Protein AF-A0A381PQB7-F1 (afdb_monomer)

Secondary structure (DSSP, 8-state):
--S-SHHHHHHHHHHHHHHHHHHTT--SS-SSPPP----TTPPPSSTTS-TT-HHHHHHHHHIIIIITT-TTS-HHHHHHHHHHHHHHTT-HHHHHHHHHHHHHTT--HHHHHHHHHHHHHHH-HHHHHHHHHHHHHHHHHTT----SSSSTTSHHHHHHIIIIIIIIITT-TTS-HHHHHHHHHHHHHHTT-HHHHHHHHHHHHHTT--HHHHHHHHHHHHHHH-HHHHHHHHHHHHHHHHHTTPPPP-

Mean predicted aligned error: 6.2 Å

Sequence (250 aa):
VLWYSGFPTAVNAARVAAEVFAERGLPQSPPDTSPRETNSDADPLFPGVFPGTPYVGDLLNLLYAETWERSELSPRDRSLVTVAVGTALYASSEVQFHVGRALDNGVTQEEISELITHVTFYSGFPTGVNAARVAADVFEQRGLPLPDSRFPGAPYLGTLISGLVYGETWPRSELSPRDRSLITIAMTQAAYQTDQLRVHLGRGLDNGVTPEELSEMMAHITLYSGFPSGVNGSRLLAEVLLERGIPLPN

Structure (mmCIF, N/CA/C/O backbone):
data_AF-A0A381PQB7-F1
#
_entry.id   AF-A0A381PQB7-F1
#
loop_
_atom_site.group_PDB
_atom_site.id
_atom_site.type_symbol
_atom_site.label_atom_id
_atom_site.label_alt_id
_atom_site.label_comp_id
_atom_site.label_asym_id
_atom_site.label_entity_id
_atom_site.label_seq_id
_atom_site.pdbx_PDB_ins_code
_atom_site.Cartn_x
_atom_site.Cartn_y
_atom_site.Cartn_z
_atom_site.occupancy
_atom_site.B_iso_or_equiv
_atom_site.auth_seq_id
_atom_site.auth_comp_id
_atom_site.auth_asym_id
_atom_site.auth_atom_id
_atom_site.pdbx_PDB_model_num
ATOM 1 N N . VAL A 1 1 ? -0.804 22.071 -0.494 1.00 33.81 1 VAL A N 1
ATOM 2 C CA . VAL A 1 1 ? 0.138 22.181 -1.635 1.00 33.81 1 VAL A CA 1
ATOM 3 C C . VAL A 1 1 ? 0.859 20.842 -1.759 1.00 33.81 1 VAL A C 1
ATOM 5 O O . VAL A 1 1 ? 1.762 20.593 -0.981 1.00 33.81 1 VAL A O 1
ATOM 8 N N . LEU A 1 2 ? 0.387 19.941 -2.630 1.00 27.69 2 LEU A N 1
ATOM 9 C CA . LEU A 1 2 ? 0.840 18.534 -2.733 1.00 27.69 2 LEU A CA 1
ATOM 10 C C . LEU A 1 2 ? 1.456 18.195 -4.109 1.00 27.69 2 LEU A C 1
ATOM 12 O O . LEU A 1 2 ? 1.492 17.042 -4.511 1.00 27.69 2 LEU A O 1
ATOM 16 N N . TRP A 1 3 ? 1.969 19.192 -4.834 1.00 29.89 3 TRP A N 1
ATOM 17 C CA . TRP A 1 3 ? 2.512 19.015 -6.192 1.00 29.89 3 TRP A CA 1
ATOM 18 C C . TRP A 1 3 ? 4.052 18.889 -6.264 1.00 29.89 3 TRP A C 1
ATOM 20 O O . TRP A 1 3 ? 4.620 18.993 -7.343 1.00 29.89 3 TRP A O 1
ATOM 30 N N . TYR A 1 4 ? 4.751 18.648 -5.144 1.00 41.84 4 TYR A N 1
ATOM 31 C CA . TYR A 1 4 ? 6.227 18.700 -5.091 1.00 41.84 4 TYR A CA 1
ATOM 32 C C . TYR A 1 4 ? 6.913 17.611 -4.243 1.00 41.84 4 TYR A C 1
ATOM 34 O O . TYR A 1 4 ? 8.010 17.842 -3.748 1.00 41.84 4 TYR A O 1
ATOM 42 N N . SER A 1 5 ? 6.345 16.419 -4.044 1.00 52.56 5 SER A N 1
ATOM 43 C CA . SER A 1 5 ? 7.094 15.368 -3.321 1.00 52.56 5 SER A CA 1
ATOM 44 C C . SER A 1 5 ? 8.116 14.641 -4.207 1.00 52.56 5 SER A C 1
ATOM 46 O O . SER A 1 5 ? 9.176 14.260 -3.721 1.00 52.56 5 SER A O 1
ATOM 48 N N . GLY A 1 6 ? 7.851 14.488 -5.510 1.00 59.72 6 GLY A N 1
ATOM 49 C CA . GLY A 1 6 ? 8.725 13.729 -6.417 1.00 59.72 6 GLY A CA 1
ATOM 50 C C . GLY A 1 6 ? 9.943 14.508 -6.923 1.00 59.72 6 GLY A C 1
ATOM 51 O O . GLY A 1 6 ? 11.080 14.089 -6.720 1.00 59.72 6 GLY A O 1
ATOM 52 N N . PHE A 1 7 ? 9.719 15.659 -7.567 1.00 63.09 7 PHE A N 1
ATOM 53 C CA . PHE A 1 7 ? 10.781 16.392 -8.272 1.00 63.09 7 PHE A CA 1
ATOM 54 C C . PHE A 1 7 ? 11.905 16.908 -7.347 1.00 63.09 7 PHE A C 1
ATOM 56 O O . PHE A 1 7 ? 13.067 16.616 -7.626 1.00 63.09 7 PHE A O 1
ATOM 63 N N . PRO A 1 8 ? 11.624 17.582 -6.211 1.00 69.06 8 PRO A N 1
ATOM 64 C CA . PRO A 1 8 ? 12.676 17.995 -5.276 1.00 69.06 8 PRO A CA 1
ATOM 65 C C . PRO A 1 8 ? 13.446 16.814 -4.674 1.00 69.06 8 PRO A C 1
ATOM 67 O O . PRO A 1 8 ? 14.655 16.908 -4.471 1.00 69.06 8 PRO A O 1
ATOM 70 N N . THR A 1 9 ? 12.772 15.688 -4.424 1.00 76.56 9 THR A N 1
ATOM 71 C CA . THR A 1 9 ? 13.415 14.469 -3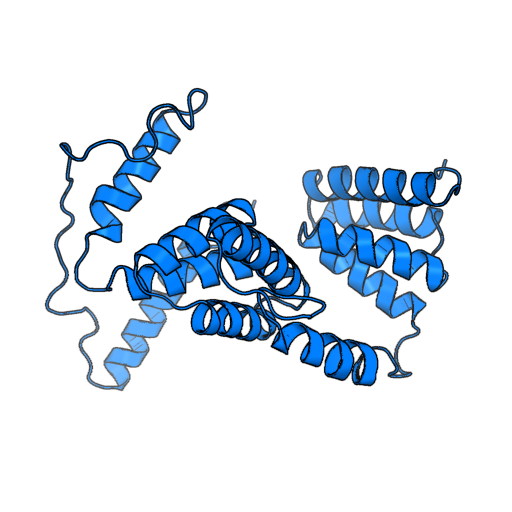.914 1.00 76.56 9 THR A CA 1
ATOM 72 C C . THR A 1 9 ? 14.356 13.869 -4.954 1.00 76.56 9 THR A C 1
ATOM 74 O O . THR A 1 9 ? 15.487 13.529 -4.619 1.00 76.56 9 THR A O 1
ATOM 77 N N . ALA A 1 10 ? 13.943 13.812 -6.223 1.00 72.00 10 ALA A N 1
ATOM 78 C CA . ALA A 1 10 ? 14.785 13.330 -7.316 1.00 72.00 10 ALA A CA 1
ATOM 79 C C . ALA A 1 10 ? 16.015 14.227 -7.544 1.00 72.00 10 ALA A C 1
ATOM 81 O O . ALA A 1 10 ? 17.127 13.719 -7.676 1.00 72.00 10 ALA A O 1
ATOM 82 N N . VAL A 1 11 ? 15.846 15.555 -7.518 1.00 77.62 11 VAL A N 1
ATOM 83 C CA . VAL A 1 11 ? 16.965 16.513 -7.627 1.00 77.62 11 VAL A CA 1
ATOM 84 C C . VAL A 1 11 ? 17.950 16.339 -6.469 1.00 77.62 11 VAL A C 1
ATOM 86 O O . VAL A 1 11 ? 19.161 16.287 -6.687 1.00 77.62 11 VAL A O 1
ATOM 89 N N . ASN A 1 12 ? 17.447 16.192 -5.240 1.00 82.06 12 ASN A N 1
ATOM 90 C CA . ASN A 1 12 ? 18.291 15.926 -4.077 1.00 82.06 12 ASN A CA 1
ATOM 91 C C . ASN A 1 12 ? 19.032 14.592 -4.197 1.00 82.06 12 ASN A C 1
ATOM 93 O O . ASN A 1 12 ? 20.228 14.545 -3.918 1.00 82.06 12 ASN A O 1
ATOM 97 N N . ALA A 1 13 ? 18.354 13.531 -4.638 1.00 83.12 13 ALA A N 1
ATOM 98 C CA . ALA A 1 13 ? 18.971 12.226 -4.845 1.00 83.12 13 ALA A CA 1
ATOM 99 C C . ALA A 1 13 ? 20.097 12.293 -5.888 1.00 83.12 13 ALA A C 1
ATOM 101 O O . ALA A 1 13 ? 21.182 11.776 -5.639 1.00 83.12 13 ALA A O 1
ATOM 102 N N . ALA A 1 14 ? 19.880 12.989 -7.009 1.00 83.56 14 ALA A N 1
ATOM 103 C CA . ALA A 1 14 ? 20.897 13.175 -8.043 1.00 83.56 14 ALA A CA 1
ATOM 104 C C . ALA A 1 14 ? 22.129 13.931 -7.517 1.00 83.56 14 ALA A C 1
ATOM 106 O O . ALA A 1 14 ? 23.260 13.519 -7.772 1.00 83.56 14 ALA A O 1
ATOM 107 N N . ARG A 1 15 ? 21.924 14.998 -6.731 1.00 86.06 15 ARG A N 1
ATOM 108 C CA . ARG A 1 15 ? 23.022 15.749 -6.102 1.00 86.06 15 ARG A CA 1
ATOM 109 C C . ARG A 1 15 ? 23.830 14.870 -5.146 1.00 86.06 15 ARG A C 1
ATOM 111 O O . ARG A 1 15 ? 25.052 14.833 -5.240 1.00 86.06 15 ARG A O 1
ATOM 118 N N . VAL A 1 16 ? 23.148 14.150 -4.256 1.00 89.19 16 VAL A N 1
ATOM 119 C CA . VAL A 1 16 ? 23.797 13.252 -3.287 1.00 89.19 16 VAL A CA 1
ATOM 120 C C . VAL A 1 16 ? 24.554 12.131 -4.004 1.00 89.19 16 VAL A C 1
ATOM 122 O O . VAL A 1 16 ? 25.672 11.804 -3.618 1.00 89.19 16 VAL A O 1
ATOM 125 N N . ALA A 1 17 ? 23.996 11.567 -5.078 1.00 87.06 17 ALA A N 1
ATOM 126 C CA . ALA A 1 17 ? 24.680 10.551 -5.874 1.00 87.06 17 ALA A CA 1
ATOM 127 C C . ALA A 1 17 ? 25.972 11.089 -6.510 1.00 87.06 17 ALA A C 1
ATOM 129 O O . ALA A 1 17 ? 27.002 10.422 -6.436 1.00 87.06 17 ALA A O 1
ATOM 130 N N . ALA A 1 18 ? 25.946 12.301 -7.074 1.00 86.94 18 ALA A N 1
ATOM 131 C CA . ALA A 1 18 ? 27.133 12.929 -7.655 1.00 86.94 18 ALA A CA 1
ATOM 132 C C . ALA A 1 18 ? 28.246 13.152 -6.614 1.00 86.94 18 ALA A C 1
ATOM 134 O O . ALA A 1 18 ? 29.413 12.887 -6.907 1.00 86.94 18 ALA A O 1
ATOM 135 N N . GLU A 1 19 ? 27.892 13.575 -5.396 1.00 90.88 19 GLU A N 1
ATOM 136 C CA . GLU A 1 19 ? 28.828 13.719 -4.270 1.00 90.88 19 GLU A CA 1
ATOM 137 C C . GLU A 1 19 ? 29.474 12.372 -3.911 1.00 90.88 19 GLU A C 1
ATOM 139 O O . GLU A 1 19 ? 30.699 12.248 -3.919 1.00 90.88 19 GLU A O 1
ATOM 144 N N . VAL A 1 20 ? 28.663 11.330 -3.711 1.00 91.56 20 VAL A N 1
ATOM 145 C CA . VAL A 1 20 ? 29.150 9.978 -3.384 1.00 91.56 20 VAL A CA 1
ATOM 146 C C . VAL A 1 20 ? 30.013 9.394 -4.505 1.00 91.56 20 VAL A C 1
ATOM 148 O O . VAL A 1 20 ? 31.000 8.705 -4.240 1.00 91.56 20 VAL A O 1
ATOM 151 N N . PHE A 1 21 ? 29.667 9.644 -5.769 1.00 93.19 21 PHE A N 1
ATOM 152 C CA . PHE A 1 21 ? 30.465 9.188 -6.907 1.00 93.19 21 PHE A CA 1
ATOM 153 C C . PHE A 1 21 ? 31.822 9.881 -6.939 1.00 93.19 21 PHE A C 1
ATOM 155 O O . PHE A 1 21 ? 32.837 9.200 -7.083 1.00 93.19 21 PHE A O 1
ATOM 162 N N . ALA A 1 22 ? 31.859 11.195 -6.714 1.00 92.44 22 ALA A N 1
ATOM 163 C CA . ALA A 1 22 ? 33.103 11.951 -6.621 1.00 92.44 22 ALA A CA 1
ATOM 164 C C . ALA A 1 22 ? 34.019 11.406 -5.513 1.00 92.44 22 ALA A C 1
ATOM 166 O O . ALA A 1 22 ? 35.196 11.148 -5.761 1.00 92.44 22 ALA A O 1
ATOM 167 N N . GLU A 1 23 ? 33.468 11.161 -4.321 1.00 95.69 23 GLU A N 1
ATOM 168 C CA . GLU A 1 23 ? 34.199 10.594 -3.178 1.00 95.69 23 GLU A CA 1
ATOM 169 C C . GLU A 1 23 ? 34.783 9.205 -3.470 1.00 95.69 23 GLU A C 1
ATOM 171 O O . GLU A 1 23 ? 35.829 8.840 -2.934 1.00 95.69 23 GLU A O 1
ATOM 176 N N . ARG A 1 24 ? 34.126 8.428 -4.337 1.00 94.38 24 ARG A N 1
ATOM 177 C CA . ARG A 1 24 ? 34.548 7.073 -4.725 1.00 94.38 24 ARG A CA 1
ATOM 178 C C . ARG A 1 24 ? 35.386 7.026 -6.003 1.00 94.38 24 ARG A C 1
ATOM 180 O O . ARG A 1 24 ? 35.723 5.932 -6.451 1.00 94.38 24 ARG A O 1
ATOM 187 N N . GLY A 1 25 ? 35.711 8.174 -6.601 1.00 94.00 25 GLY A N 1
ATOM 188 C CA . GLY A 1 25 ? 36.430 8.239 -7.877 1.00 94.00 25 GLY A CA 1
ATOM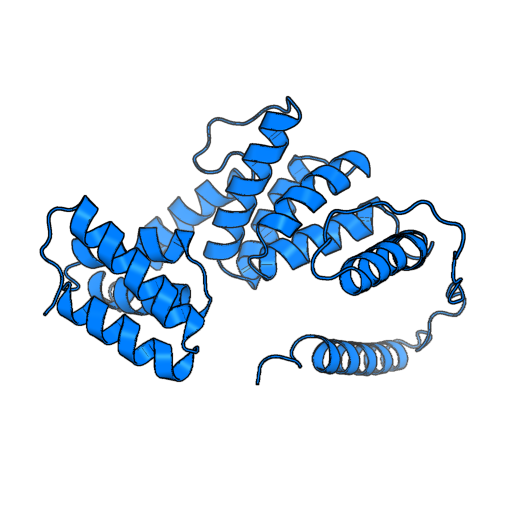 189 C C . GLY A 1 25 ? 35.634 7.686 -9.066 1.00 94.00 25 GLY A C 1
ATOM 190 O O . GLY A 1 25 ? 36.229 7.236 -10.044 1.00 94.00 25 GLY A O 1
ATOM 191 N N . LEU A 1 26 ? 34.301 7.686 -8.980 1.00 89.88 26 LEU A N 1
ATOM 192 C CA . LEU A 1 26 ? 33.392 7.261 -10.044 1.00 89.88 26 LEU A CA 1
ATOM 193 C C . LEU A 1 26 ? 32.963 8.457 -10.917 1.00 89.88 26 LEU A C 1
ATOM 195 O O . LEU A 1 26 ? 32.917 9.591 -10.429 1.00 89.88 26 LEU A O 1
ATOM 199 N N . PRO A 1 27 ? 32.595 8.231 -12.193 1.00 86.38 27 PRO A N 1
ATOM 200 C CA . PRO A 1 27 ? 32.013 9.274 -13.033 1.00 86.38 27 PRO A CA 1
ATOM 201 C C . PRO A 1 27 ? 30.727 9.843 -12.416 1.00 86.38 27 PRO A C 1
ATOM 203 O O . PRO A 1 27 ? 29.804 9.095 -12.108 1.00 86.38 27 PRO A O 1
ATOM 206 N N . GLN A 1 28 ? 30.637 11.171 -12.274 1.00 82.75 28 GLN A N 1
ATOM 207 C CA . GLN A 1 28 ? 29.440 11.852 -11.742 1.00 82.75 28 GLN A CA 1
ATOM 208 C C . GLN A 1 28 ? 28.251 11.838 -12.717 1.00 82.75 28 GLN A C 1
ATOM 210 O O . GLN A 1 28 ? 27.123 12.155 -12.347 1.00 82.75 28 GLN A O 1
ATOM 215 N N . SER A 1 29 ? 28.496 11.489 -13.978 1.00 73.38 29 SER A N 1
ATOM 216 C CA . SER A 1 29 ? 27.472 11.259 -14.992 1.00 73.38 29 SER A CA 1
ATOM 217 C C . SER A 1 29 ? 27.811 9.971 -15.742 1.00 73.38 29 SER A C 1
ATOM 219 O O . SER A 1 29 ? 28.998 9.737 -15.999 1.00 73.38 29 SER A O 1
ATOM 221 N N . PRO A 1 30 ? 26.819 9.124 -16.076 1.00 69.12 30 PRO A N 1
ATOM 222 C CA . PRO A 1 30 ? 27.086 7.910 -16.831 1.00 69.12 30 PRO A CA 1
ATOM 223 C C . PRO A 1 30 ? 27.657 8.280 -18.210 1.00 69.12 30 PRO A C 1
ATOM 225 O O . PRO A 1 30 ? 27.125 9.188 -18.851 1.00 69.12 30 PRO A O 1
ATOM 228 N N . PRO A 1 31 ? 28.731 7.615 -18.667 1.00 67.06 31 PRO A N 1
ATOM 229 C CA . PRO A 1 31 ? 29.398 7.966 -19.920 1.00 67.06 31 PRO A CA 1
ATOM 230 C C . PRO A 1 31 ? 28.532 7.684 -21.157 1.00 67.06 31 PRO A C 1
ATOM 232 O O . PRO A 1 31 ? 28.620 8.425 -22.130 1.00 67.06 31 PRO A O 1
ATOM 235 N N . ASP A 1 32 ? 27.651 6.680 -21.081 1.00 69.69 32 ASP A N 1
ATOM 236 C CA . ASP A 1 32 ? 26.836 6.192 -22.197 1.00 69.69 32 ASP A CA 1
ATOM 237 C C . ASP A 1 32 ? 25.346 6.204 -21.827 1.00 69.69 32 ASP A C 1
ATOM 239 O O . ASP A 1 32 ? 24.745 5.171 -21.535 1.00 69.69 32 ASP A O 1
ATOM 243 N N . THR A 1 33 ? 24.738 7.393 -21.791 1.00 72.75 33 THR A N 1
ATOM 244 C CA . THR A 1 33 ? 23.274 7.504 -21.675 1.00 72.75 33 THR A CA 1
ATOM 245 C C . THR A 1 33 ? 22.640 7.599 -23.055 1.00 72.75 33 THR A C 1
ATOM 247 O O . THR A 1 33 ? 23.036 8.429 -23.872 1.00 72.75 33 THR A O 1
ATOM 250 N N . SER A 1 34 ? 21.618 6.785 -23.288 1.00 76.75 34 SER A N 1
ATOM 251 C CA . SER A 1 34 ? 20.730 6.851 -24.441 1.00 76.75 34 SER A CA 1
ATOM 252 C C . SER A 1 34 ? 20.202 8.279 -24.561 1.00 76.75 34 SER A C 1
ATOM 254 O O . SER A 1 34 ? 19.751 8.848 -23.549 1.00 76.75 34 SER A O 1
ATOM 256 N N . PRO A 1 35 ? 20.240 8.874 -25.763 1.00 74.75 35 PRO A N 1
ATOM 257 C CA . PRO A 1 35 ? 19.645 10.178 -25.988 1.00 74.75 35 PRO A CA 1
ATOM 258 C C . PRO A 1 35 ? 18.135 10.119 -25.725 1.00 74.75 35 PRO A C 1
ATOM 260 O O . PRO A 1 35 ? 17.527 9.051 -25.640 1.00 74.75 35 PRO A O 1
ATOM 263 N N . ARG A 1 36 ? 17.505 11.285 -25.567 1.00 77.00 36 ARG A N 1
ATOM 264 C CA . ARG A 1 36 ? 16.044 11.351 -25.637 1.00 77.00 36 ARG A CA 1
ATOM 265 C C . ARG A 1 36 ? 15.645 11.101 -27.091 1.00 77.00 36 ARG A C 1
ATOM 267 O O . ARG A 1 36 ? 15.883 11.961 -27.933 1.00 77.00 36 ARG A O 1
ATOM 274 N N . GLU A 1 37 ? 15.037 9.955 -27.360 1.00 69.75 37 GLU A N 1
ATOM 275 C CA . GLU A 1 37 ? 14.446 9.642 -28.659 1.00 69.75 37 GLU A CA 1
ATOM 276 C C . GLU A 1 37 ? 12.937 9.841 -28.573 1.00 69.75 37 GLU A C 1
ATOM 278 O 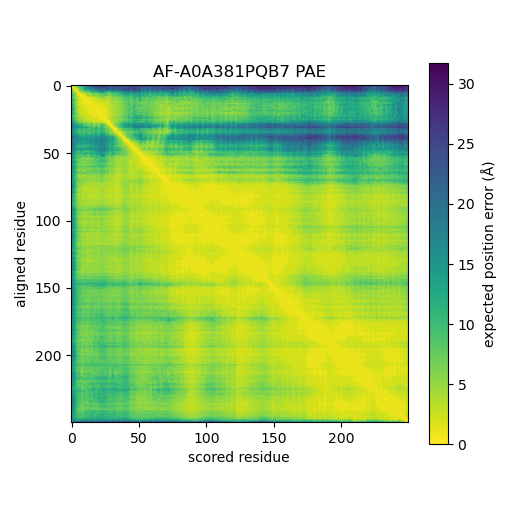O . GLU A 1 37 ? 12.266 9.165 -27.801 1.00 69.75 37 GLU A O 1
ATOM 283 N N . THR A 1 38 ? 12.400 10.794 -29.333 1.00 65.31 38 THR A N 1
ATOM 284 C CA . THR A 1 38 ? 10.951 10.981 -29.451 1.00 65.31 38 THR A CA 1
ATOM 285 C C . THR A 1 38 ? 10.429 10.004 -30.491 1.00 65.31 38 THR A C 1
ATOM 287 O O . THR A 1 38 ? 10.548 10.262 -31.689 1.00 65.31 38 THR A O 1
ATOM 290 N N . ASN A 1 39 ? 9.874 8.879 -30.051 1.00 65.00 39 ASN A N 1
ATOM 291 C CA . ASN A 1 39 ? 9.319 7.882 -30.959 1.00 65.00 39 ASN A CA 1
ATOM 292 C C . ASN A 1 39 ? 7.877 8.268 -31.340 1.00 65.00 39 ASN A C 1
ATOM 294 O O . ASN A 1 39 ? 6.913 7.777 -30.756 1.00 65.00 39 ASN A O 1
ATOM 298 N N . SER A 1 40 ? 7.732 9.223 -32.270 1.00 62.09 40 SER A N 1
ATOM 299 C CA . SER A 1 40 ? 6.430 9.776 -32.694 1.00 62.09 40 SER A CA 1
ATOM 300 C C . SER A 1 40 ? 5.508 8.763 -33.369 1.00 62.09 40 SER A C 1
ATOM 302 O O . SER A 1 40 ? 4.312 9.022 -33.482 1.00 62.09 40 SER A O 1
ATOM 304 N N . ASP A 1 41 ? 6.068 7.636 -33.807 1.00 64.50 41 ASP A N 1
ATOM 305 C CA . ASP A 1 41 ? 5.392 6.633 -34.628 1.00 64.50 41 ASP A CA 1
ATOM 306 C C . ASP A 1 41 ? 4.989 5.390 -33.813 1.00 64.50 41 ASP A C 1
ATOM 308 O O . ASP A 1 41 ? 4.485 4.420 -34.373 1.00 64.50 41 ASP A O 1
ATOM 312 N N . ALA A 1 42 ? 5.220 5.393 -32.494 1.00 68.44 42 ALA A N 1
ATOM 313 C CA . ALA A 1 42 ? 4.824 4.292 -31.624 1.00 68.44 42 ALA A CA 1
ATOM 314 C C . ALA A 1 42 ? 3.293 4.180 -31.534 1.00 68.44 42 ALA A C 1
ATOM 316 O O . ALA A 1 42 ? 2.599 5.172 -31.290 1.00 68.44 42 ALA A O 1
ATOM 317 N N . ASP A 1 43 ? 2.773 2.958 -31.675 1.00 72.38 43 ASP A N 1
ATOM 318 C CA . ASP A 1 43 ? 1.346 2.701 -31.494 1.00 72.38 43 ASP A CA 1
ATOM 319 C C . ASP A 1 43 ? 0.914 3.069 -30.061 1.00 72.38 43 ASP A C 1
ATOM 321 O O . ASP A 1 43 ? 1.588 2.703 -29.089 1.00 72.38 43 ASP A O 1
ATOM 325 N N . PRO A 1 44 ? -0.219 3.774 -29.890 1.00 70.50 44 PRO A N 1
ATOM 326 C CA . PRO A 1 44 ? -0.703 4.135 -28.568 1.00 70.50 44 PRO A CA 1
ATOM 327 C C . PRO A 1 44 ? -1.051 2.872 -27.777 1.00 70.50 44 PRO A C 1
ATOM 329 O O . PRO A 1 44 ? -1.888 2.073 -28.193 1.00 70.50 44 PRO A O 1
ATOM 332 N N . LEU A 1 45 ? -0.446 2.721 -26.597 1.00 72.25 45 LEU A N 1
ATOM 333 C CA . LEU A 1 45 ? -0.677 1.569 -25.717 1.00 72.25 45 LEU A CA 1
ATOM 334 C C . LEU A 1 45 ? -2.013 1.657 -24.970 1.00 72.25 45 LEU A C 1
ATOM 336 O O . LEU A 1 45 ? -2.543 0.639 -24.530 1.00 72.25 45 LEU A O 1
ATOM 340 N N . PHE A 1 46 ? -2.568 2.866 -24.836 1.00 74.69 46 PHE A N 1
ATOM 341 C CA . PHE A 1 46 ? -3.818 3.129 -24.111 1.00 74.69 46 PHE A CA 1
ATOM 342 C C . PHE A 1 46 ? -4.812 3.945 -24.955 1.00 74.69 46 PHE A C 1
ATOM 344 O O . PHE A 1 46 ? -5.215 5.045 -24.554 1.00 74.69 46 PHE A O 1
ATOM 351 N N . PRO A 1 47 ? -5.222 3.454 -26.139 1.00 72.69 47 PRO A N 1
ATOM 352 C CA . PRO A 1 47 ? -6.094 4.210 -27.026 1.00 72.69 47 PRO A CA 1
ATOM 353 C C . PRO A 1 47 ? -7.464 4.420 -26.369 1.00 72.69 47 PRO A C 1
ATOM 355 O O . PRO A 1 47 ? -8.137 3.471 -25.976 1.00 72.69 47 PRO A O 1
ATOM 358 N N . GLY A 1 48 ? -7.880 5.682 -26.233 1.00 73.56 48 GLY A N 1
ATOM 359 C CA . GLY A 1 48 ? -9.207 6.033 -25.718 1.00 73.56 48 GLY A CA 1
ATOM 360 C C . GLY A 1 48 ? -9.446 5.732 -24.233 1.00 73.56 48 GLY A C 1
ATOM 361 O O . GLY A 1 48 ? -10.586 5.848 -23.793 1.00 73.56 48 GLY A O 1
ATOM 362 N N . VAL A 1 49 ? -8.410 5.387 -23.455 1.00 75.12 49 VAL A N 1
ATOM 363 C CA . VAL A 1 49 ? -8.535 5.085 -22.011 1.00 75.12 49 VAL A CA 1
ATOM 364 C C . VAL A 1 49 ? -8.854 6.341 -21.191 1.00 75.12 49 VAL A C 1
ATOM 366 O O . VAL A 1 49 ? -9.562 6.269 -20.189 1.00 75.12 49 VAL A O 1
ATOM 369 N N . PHE A 1 50 ? -8.411 7.513 -21.657 1.00 79.75 50 PHE A N 1
ATOM 370 C CA . PHE A 1 50 ? -8.637 8.805 -21.001 1.00 79.75 50 PHE A CA 1
ATOM 371 C C . PHE A 1 50 ? -9.406 9.785 -21.902 1.00 79.75 50 PHE A C 1
ATOM 373 O O . PHE A 1 50 ? -8.883 10.847 -22.242 1.00 79.75 50 PHE A O 1
ATOM 380 N N . PRO A 1 51 ? -10.659 9.479 -22.299 1.00 79.56 51 PRO A N 1
ATOM 381 C CA . PRO A 1 51 ? -11.393 10.299 -23.265 1.00 79.56 51 PRO A CA 1
ATOM 382 C C . PRO A 1 51 ? -11.702 11.704 -22.724 1.00 79.56 51 PRO A C 1
ATOM 384 O O . PRO A 1 51 ? -11.816 12.651 -23.495 1.00 79.56 51 PRO A O 1
ATOM 387 N N . GLY A 1 52 ? -11.795 11.857 -21.397 1.00 83.00 52 GLY A N 1
ATOM 388 C CA . GLY A 1 52 ? -11.967 13.154 -20.735 1.00 83.00 52 GLY A CA 1
ATOM 389 C C . GLY A 1 52 ? -10.672 13.955 -20.551 1.00 83.00 52 GLY A C 1
ATOM 390 O O . GLY A 1 52 ? -10.737 15.147 -20.262 1.00 83.00 52 GLY A O 1
ATOM 391 N N . THR A 1 53 ? -9.502 13.327 -20.714 1.00 84.75 53 THR A N 1
ATOM 392 C CA . THR A 1 53 ? -8.180 13.948 -20.519 1.00 84.75 53 THR A CA 1
ATOM 393 C C . THR A 1 53 ? -7.160 13.396 -21.528 1.00 84.75 53 THR A C 1
ATOM 395 O O . THR A 1 53 ? -6.189 12.752 -21.123 1.00 84.75 53 THR A O 1
ATOM 398 N N . PRO A 1 54 ? -7.342 13.632 -22.843 1.00 82.44 54 PRO A N 1
ATOM 399 C CA . PRO A 1 54 ? -6.526 13.012 -23.893 1.00 82.44 54 PRO A CA 1
ATOM 400 C C . PRO A 1 54 ? -5.025 13.298 -23.748 1.00 82.44 54 PRO A C 1
ATOM 402 O O . PRO A 1 54 ? -4.216 12.397 -23.926 1.00 82.44 54 PRO A O 1
ATOM 405 N N . TYR A 1 55 ? -4.657 14.499 -23.290 1.00 84.44 55 TYR A N 1
ATOM 406 C CA . TYR A 1 55 ? -3.259 14.860 -23.034 1.00 84.44 55 TYR A CA 1
ATOM 407 C C . TYR A 1 55 ? -2.569 13.962 -21.989 1.00 84.44 55 TYR A C 1
ATOM 409 O O . TYR A 1 55 ? -1.379 13.686 -22.094 1.00 84.44 55 TYR A O 1
ATOM 417 N N . VAL A 1 56 ? -3.305 13.461 -20.987 1.00 83.00 56 VAL A N 1
ATOM 418 C CA . VAL A 1 56 ? -2.759 12.481 -20.028 1.00 83.00 56 VAL A CA 1
ATOM 419 C C . VAL A 1 56 ? -2.464 11.155 -20.731 1.00 83.00 56 VAL A C 1
ATOM 421 O O . VAL A 1 56 ? -1.442 10.535 -20.454 1.00 83.00 56 VAL A O 1
ATOM 424 N N . GLY A 1 57 ? -3.317 10.753 -21.677 1.00 80.75 57 GLY A N 1
ATOM 425 C CA . GLY A 1 57 ? -3.058 9.608 -22.549 1.00 80.75 57 GLY A CA 1
ATOM 426 C C . GLY A 1 57 ? -1.784 9.789 -23.379 1.00 80.75 57 GLY A C 1
ATOM 427 O O . GLY A 1 57 ? -0.961 8.879 -23.425 1.00 80.75 57 GLY A O 1
ATOM 428 N N . ASP A 1 58 ? -1.568 10.976 -23.950 1.00 81.62 58 ASP A N 1
ATOM 429 C CA . ASP A 1 58 ? -0.353 11.286 -24.718 1.00 81.62 58 ASP A CA 1
ATOM 430 C C . ASP A 1 58 ? 0.914 11.207 -23.852 1.00 81.62 58 ASP A C 1
ATOM 432 O O . ASP A 1 58 ? 1.918 10.630 -24.267 1.00 81.62 58 ASP A O 1
ATOM 436 N N . LEU A 1 59 ? 0.867 11.724 -22.618 1.00 84.00 59 LEU A N 1
ATOM 437 C CA . LEU A 1 59 ? 1.981 11.624 -21.667 1.00 84.00 59 LEU A CA 1
ATOM 438 C C . LEU A 1 59 ? 2.278 10.177 -21.254 1.00 84.00 59 LEU A C 1
ATOM 440 O O . LEU A 1 59 ? 3.442 9.822 -21.062 1.00 84.00 59 LEU A O 1
ATOM 444 N N . LEU A 1 60 ? 1.254 9.332 -21.127 1.00 80.94 60 LEU A N 1
ATOM 445 C CA . LEU A 1 60 ? 1.448 7.908 -20.862 1.00 80.94 60 LEU A CA 1
ATOM 446 C C . LEU A 1 60 ? 2.055 7.197 -22.071 1.00 80.94 60 LEU A C 1
ATOM 448 O O . LEU A 1 60 ? 3.006 6.437 -21.902 1.00 80.94 60 LEU A O 1
ATOM 452 N N . ASN A 1 61 ? 1.584 7.477 -23.287 1.00 81.25 61 ASN A N 1
ATOM 453 C CA . ASN A 1 61 ? 2.200 6.938 -24.500 1.00 81.25 61 ASN A CA 1
ATOM 454 C C . ASN A 1 61 ? 3.680 7.338 -24.584 1.00 81.25 61 ASN A C 1
ATOM 456 O O . ASN A 1 61 ? 4.524 6.480 -24.819 1.00 81.25 61 ASN A O 1
ATOM 460 N N . LEU A 1 62 ? 4.012 8.597 -24.277 1.00 83.19 62 LEU A N 1
ATOM 461 C CA . LEU A 1 62 ? 5.390 9.084 -24.196 1.00 83.19 62 LEU A CA 1
ATOM 462 C C . LEU A 1 62 ? 6.233 8.315 -23.166 1.00 83.19 62 LEU A C 1
ATOM 464 O O . LEU A 1 62 ? 7.361 7.919 -23.454 1.00 83.19 62 LEU A O 1
ATOM 468 N N . LEU A 1 63 ? 5.698 8.092 -21.960 1.00 84.69 63 LEU A N 1
ATOM 469 C CA . LEU A 1 63 ? 6.384 7.343 -20.904 1.00 84.69 63 LEU A CA 1
ATOM 470 C C . LEU A 1 63 ? 6.819 5.962 -21.403 1.00 84.69 63 LEU A C 1
ATOM 472 O O . LEU A 1 63 ? 7.962 5.562 -21.181 1.00 84.69 63 LEU A O 1
ATOM 476 N N . TYR A 1 64 ? 5.923 5.238 -22.065 1.00 84.44 64 TYR A N 1
ATOM 477 C CA . TYR A 1 64 ? 6.222 3.891 -22.534 1.00 84.44 64 TYR A CA 1
ATOM 478 C C . TYR A 1 64 ? 7.046 3.868 -23.821 1.00 84.44 64 TYR A C 1
ATOM 480 O O . TYR A 1 64 ? 7.963 3.065 -23.905 1.00 84.44 64 TYR A O 1
ATOM 488 N N . ALA A 1 65 ? 6.779 4.759 -24.776 1.00 82.00 65 ALA A N 1
ATOM 489 C CA . ALA A 1 65 ? 7.512 4.824 -26.039 1.00 82.00 65 ALA A CA 1
ATOM 490 C C . ALA A 1 65 ? 8.952 5.336 -25.878 1.00 82.00 65 ALA A C 1
ATOM 492 O O . ALA A 1 65 ? 9.807 5.020 -26.700 1.00 82.00 65 ALA A O 1
ATOM 493 N N . GLU A 1 66 ? 9.230 6.129 -24.836 1.00 84.81 66 GLU A N 1
ATOM 494 C CA . GLU A 1 66 ? 10.575 6.645 -24.569 1.00 84.81 66 GLU A CA 1
ATOM 495 C C . GLU A 1 66 ? 11.214 5.976 -23.348 1.00 84.81 66 GLU A C 1
ATOM 497 O O . GLU A 1 66 ? 12.247 5.321 -23.447 1.00 84.81 66 GLU A O 1
ATOM 502 N N . THR A 1 67 ? 10.637 6.154 -22.155 1.00 87.50 67 THR A N 1
ATOM 503 C CA . THR A 1 67 ? 11.341 5.830 -20.901 1.00 87.50 67 THR A CA 1
ATOM 504 C C . THR A 1 67 ? 11.478 4.329 -20.692 1.00 87.50 67 THR A C 1
ATOM 506 O O . THR A 1 67 ? 12.498 3.898 -20.157 1.00 87.50 67 THR A O 1
ATOM 509 N N . TRP A 1 68 ? 10.482 3.536 -21.092 1.00 90.38 68 TRP A N 1
ATOM 510 C CA . TRP A 1 68 ? 10.535 2.076 -20.965 1.00 90.38 68 TRP A CA 1
ATOM 511 C C . TRP A 1 68 ? 11.447 1.401 -21.997 1.00 90.38 68 TRP A C 1
ATOM 513 O O . TRP A 1 68 ? 11.992 0.346 -21.682 1.00 90.38 68 TRP A O 1
ATOM 523 N N . GLU A 1 69 ? 11.674 2.030 -23.153 1.00 87.62 69 GLU A N 1
ATOM 524 C CA . GLU A 1 69 ? 12.532 1.507 -24.232 1.00 87.62 69 GLU A CA 1
ATOM 525 C C . GLU A 1 69 ? 14.027 1.804 -24.028 1.00 87.62 69 GLU A C 1
ATOM 527 O O . GLU A 1 69 ? 14.897 1.216 -24.668 1.00 87.62 69 GLU A O 1
ATOM 532 N N . ARG A 1 70 ? 14.359 2.702 -23.096 1.00 88.69 70 ARG A N 1
ATOM 533 C CA . ARG A 1 70 ? 15.745 3.025 -22.743 1.00 88.69 70 ARG A CA 1
ATOM 534 C C . ARG A 1 70 ? 16.512 1.800 -22.232 1.00 88.69 70 ARG A C 1
ATOM 536 O O . ARG A 1 70 ? 16.102 1.166 -21.256 1.00 88.69 70 ARG A O 1
ATOM 543 N N . SER A 1 71 ? 17.684 1.549 -22.811 1.00 89.00 71 SER A N 1
ATOM 544 C CA . SER A 1 71 ? 18.464 0.320 -22.610 1.00 89.00 71 SER A CA 1
ATOM 545 C C . SER A 1 71 ? 19.229 0.231 -21.284 1.00 89.00 71 SER A C 1
ATOM 547 O O . SER A 1 71 ? 19.684 -0.855 -20.929 1.00 89.00 71 SER A O 1
ATOM 549 N N . GLU A 1 72 ? 19.359 1.320 -20.514 1.00 89.69 72 GLU A N 1
ATOM 550 C CA . GLU A 1 72 ? 20.164 1.301 -19.277 1.00 89.69 72 GLU A CA 1
ATOM 551 C C . GLU A 1 72 ? 19.521 0.515 -18.133 1.00 89.69 72 GLU A C 1
ATOM 553 O O . GLU A 1 72 ? 20.204 0.162 -17.173 1.00 89.69 72 GLU A O 1
ATOM 558 N N . LEU A 1 73 ? 18.213 0.264 -18.209 1.00 92.31 73 LEU A N 1
ATOM 559 C CA . LEU A 1 73 ? 17.502 -0.574 -17.254 1.00 92.31 73 LEU A CA 1
ATOM 560 C C . LEU A 1 73 ? 16.579 -1.520 -18.014 1.00 92.31 73 LEU A C 1
ATOM 562 O O . LEU A 1 73 ? 15.770 -1.079 -18.833 1.00 92.31 73 LEU A O 1
ATOM 566 N N . SER A 1 74 ? 16.701 -2.816 -17.729 1.00 95.50 74 SER A N 1
ATOM 567 C CA . SER A 1 74 ? 15.909 -3.844 -18.400 1.00 95.50 74 SER A CA 1
ATOM 568 C C . SER A 1 74 ? 14.406 -3.666 -18.120 1.00 95.50 74 SER A C 1
ATOM 570 O O . SER A 1 74 ? 14.037 -3.163 -17.052 1.00 95.50 74 SER A O 1
ATOM 572 N N . PRO A 1 75 ? 13.503 -4.118 -19.012 1.00 95.88 75 PRO A N 1
ATOM 573 C CA . PRO A 1 75 ? 12.062 -4.112 -18.740 1.00 95.88 75 PRO A CA 1
ATOM 574 C C . PRO A 1 75 ? 11.693 -4.844 -17.442 1.00 95.88 75 PRO A C 1
ATOM 576 O O . PRO A 1 75 ? 10.797 -4.412 -16.709 1.00 95.88 75 PRO A O 1
ATOM 579 N N . ARG A 1 76 ? 12.427 -5.918 -17.121 1.00 97.75 76 ARG A N 1
ATOM 580 C CA . ARG A 1 76 ? 12.301 -6.664 -15.866 1.00 97.75 76 ARG A CA 1
ATOM 581 C C . ARG A 1 76 ? 12.574 -5.770 -14.656 1.00 97.75 76 ARG A C 1
ATOM 583 O O . ARG A 1 76 ? 11.722 -5.642 -13.780 1.00 97.75 76 ARG A O 1
ATOM 590 N N . ASP A 1 77 ? 13.726 -5.105 -14.627 1.00 97.88 77 ASP A N 1
ATOM 591 C CA . ASP A 1 77 ? 14.135 -4.286 -13.480 1.00 97.88 77 ASP A CA 1
ATOM 592 C C . ASP A 1 77 ? 13.304 -3.003 -13.365 1.00 97.88 77 ASP A C 1
ATOM 594 O O . ASP A 1 77 ? 12.963 -2.583 -12.259 1.00 97.88 77 ASP A O 1
ATOM 598 N N . ARG A 1 78 ? 12.884 -2.418 -14.495 1.00 97.25 78 ARG A N 1
ATOM 599 C CA . ARG A 1 78 ? 11.887 -1.334 -14.513 1.00 97.25 78 ARG A CA 1
ATOM 600 C C . ARG A 1 78 ? 10.599 -1.768 -13.833 1.00 97.25 78 ARG A C 1
ATOM 602 O O . ARG A 1 78 ? 10.080 -1.037 -12.998 1.00 97.25 78 ARG A O 1
ATOM 609 N N . SER A 1 79 ? 10.122 -2.971 -14.143 1.00 98.19 79 SER A N 1
ATOM 610 C CA . SER A 1 79 ? 8.897 -3.501 -13.546 1.00 98.19 79 SER A CA 1
ATOM 611 C C . SER A 1 79 ? 9.035 -3.707 -12.039 1.00 98.19 79 SER A C 1
ATOM 613 O O . SER A 1 79 ? 8.130 -3.316 -11.307 1.00 98.19 79 SER A O 1
ATOM 615 N N . LEU A 1 80 ? 10.175 -4.223 -11.560 1.00 98.31 80 LEU A N 1
ATOM 616 C CA . LEU A 1 80 ? 10.462 -4.303 -10.121 1.00 98.31 80 LEU A CA 1
ATOM 617 C C . LEU A 1 80 ? 10.372 -2.920 -9.461 1.00 98.31 80 LEU A C 1
ATOM 619 O O . LEU A 1 80 ? 9.637 -2.738 -8.492 1.00 98.31 80 LEU A O 1
ATOM 623 N N . VAL A 1 81 ? 11.055 -1.914 -10.012 1.00 97.56 81 VAL A N 1
ATOM 624 C CA . VAL A 1 81 ? 11.021 -0.549 -9.462 1.00 97.56 81 VAL A CA 1
ATOM 625 C C . VAL A 1 81 ? 9.601 0.018 -9.473 1.00 97.56 81 VAL A C 1
ATOM 627 O O . VAL A 1 81 ? 9.160 0.579 -8.470 1.00 97.56 81 VAL A O 1
ATOM 630 N N . THR A 1 82 ? 8.855 -0.146 -10.565 1.00 97.25 82 THR A N 1
ATOM 631 C CA . THR A 1 82 ? 7.497 0.395 -10.675 1.00 97.25 82 THR A CA 1
ATOM 632 C C . THR A 1 82 ? 6.525 -0.277 -9.705 1.00 97.25 82 THR A C 1
ATOM 634 O O . THR A 1 82 ? 5.761 0.430 -9.050 1.00 97.25 82 THR A O 1
ATOM 637 N N . VAL A 1 83 ? 6.580 -1.603 -9.534 1.00 98.38 83 VAL A N 1
ATOM 638 C CA . VAL A 1 83 ? 5.749 -2.312 -8.542 1.00 98.38 83 VAL A CA 1
ATOM 639 C C . VAL A 1 83 ? 6.114 -1.881 -7.119 1.00 98.38 83 VAL A C 1
ATOM 641 O O . VAL A 1 83 ? 5.218 -1.656 -6.301 1.00 98.38 83 VAL A O 1
ATOM 644 N N . ALA A 1 84 ? 7.403 -1.691 -6.819 1.00 97.94 84 ALA A N 1
ATOM 645 C CA . ALA A 1 84 ? 7.850 -1.214 -5.509 1.00 97.94 84 ALA A CA 1
ATOM 646 C C . ALA A 1 84 ? 7.344 0.204 -5.208 1.00 97.94 84 ALA A C 1
ATOM 648 O O . ALA A 1 84 ? 6.812 0.455 -4.125 1.00 97.94 84 ALA A O 1
ATOM 649 N N . VAL A 1 85 ? 7.450 1.118 -6.176 1.00 96.12 85 VAL A N 1
ATOM 650 C CA . VAL A 1 85 ? 6.949 2.494 -6.050 1.00 96.12 85 VAL A CA 1
ATOM 651 C C . VAL A 1 85 ? 5.425 2.514 -5.928 1.00 96.12 85 VAL A C 1
ATOM 653 O O . VAL A 1 85 ? 4.904 3.164 -5.025 1.00 96.12 85 VAL A O 1
ATOM 656 N N . GLY A 1 86 ? 4.705 1.773 -6.774 1.00 96.44 86 GLY A N 1
ATOM 657 C CA . GLY A 1 86 ? 3.244 1.674 -6.708 1.00 96.44 86 GLY A CA 1
ATOM 658 C C . GLY A 1 86 ? 2.761 1.136 -5.360 1.00 96.44 86 GLY A C 1
ATOM 659 O O . GLY A 1 86 ? 1.832 1.690 -4.770 1.00 96.44 86 GLY A O 1
ATOM 660 N N . THR A 1 87 ? 3.452 0.122 -4.828 1.00 96.94 87 THR A N 1
ATOM 661 C CA . THR A 1 87 ? 3.198 -0.415 -3.484 1.00 96.94 87 THR A CA 1
ATOM 662 C C . THR A 1 87 ? 3.388 0.673 -2.434 1.00 96.94 87 THR A C 1
ATOM 664 O O . THR A 1 87 ? 2.459 0.966 -1.684 1.00 96.94 87 THR A O 1
ATOM 667 N N . ALA A 1 88 ? 4.553 1.326 -2.411 1.00 95.56 88 ALA A N 1
ATOM 668 C CA . ALA A 1 88 ? 4.878 2.344 -1.415 1.00 95.56 88 ALA A CA 1
ATOM 669 C C . ALA A 1 88 ? 3.925 3.551 -1.436 1.00 95.56 88 ALA A C 1
ATOM 671 O O . ALA A 1 88 ? 3.659 4.142 -0.391 1.00 95.56 88 ALA A O 1
ATOM 672 N N . LEU A 1 89 ? 3.396 3.901 -2.611 1.00 94.12 89 LEU A N 1
ATOM 673 C CA . LEU A 1 89 ? 2.455 5.007 -2.799 1.00 94.12 89 LEU A CA 1
ATOM 674 C C . LEU A 1 89 ? 0.988 4.630 -2.548 1.00 94.12 89 LEU A C 1
ATOM 676 O O . LEU A 1 89 ? 0.123 5.488 -2.705 1.00 94.12 89 LEU A O 1
ATOM 680 N N . TYR A 1 90 ? 0.691 3.380 -2.169 1.00 94.00 90 TYR A N 1
ATOM 681 C CA . TYR A 1 90 ? -0.683 2.877 -2.032 1.00 94.00 90 TYR A CA 1
ATOM 682 C C . TYR A 1 90 ? -1.502 3.030 -3.337 1.00 94.00 90 TYR A C 1
ATOM 684 O O . TYR A 1 90 ? -2.709 3.263 -3.322 1.00 94.00 90 TYR A O 1
ATOM 692 N N . ALA A 1 91 ? -0.845 2.915 -4.495 1.00 93.75 91 ALA A N 1
ATOM 693 C CA . ALA A 1 91 ? -1.449 3.130 -5.808 1.00 93.75 91 ALA A CA 1
ATOM 694 C C . ALA A 1 91 ? -2.021 1.817 -6.373 1.00 93.75 91 ALA A C 1
ATOM 696 O O . ALA A 1 91 ? -1.446 1.219 -7.280 1.00 93.75 91 ALA A O 1
ATOM 697 N N . SER A 1 92 ? -3.142 1.341 -5.822 1.00 93.50 92 SER A N 1
ATOM 698 C CA . SER A 1 92 ? -3.674 -0.008 -6.092 1.00 93.50 92 SER A CA 1
ATOM 699 C C . SER A 1 92 ? -3.879 -0.328 -7.579 1.00 93.50 92 SER A C 1
ATOM 701 O O . SER A 1 92 ? -3.513 -1.418 -8.010 1.00 93.50 92 SER A O 1
ATOM 703 N N . SER A 1 93 ? -4.399 0.610 -8.381 1.00 91.69 93 SER A N 1
ATOM 704 C CA . SER A 1 93 ? -4.586 0.408 -9.829 1.00 91.69 93 SER A CA 1
ATOM 705 C C . SER A 1 93 ? -3.260 0.2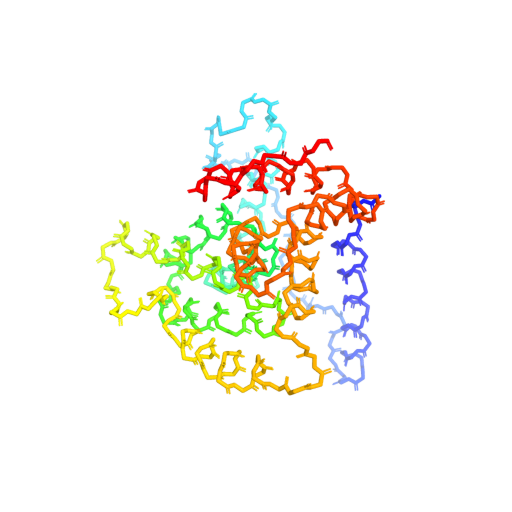48 -10.576 1.00 91.69 93 SER A C 1
ATOM 707 O O . SER A 1 93 ? -3.142 -0.602 -11.458 1.00 91.69 93 SER A O 1
ATOM 709 N N . GLU A 1 94 ? -2.246 1.026 -10.190 1.00 92.56 94 GLU A N 1
ATOM 710 C CA . GLU A 1 94 ? -0.903 0.940 -10.765 1.00 92.56 94 GLU A CA 1
ATOM 711 C C . GLU A 1 94 ? -0.229 -0.375 -10.372 1.00 92.56 94 GLU A C 1
ATOM 713 O O . GLU A 1 94 ? 0.364 -1.034 -11.222 1.00 92.56 94 GLU A O 1
ATOM 718 N N . VAL A 1 95 ? -0.366 -0.803 -9.110 1.00 97.25 95 VAL A N 1
ATOM 719 C CA . VAL A 1 95 ? 0.135 -2.110 -8.653 1.00 97.25 95 VAL A CA 1
ATOM 720 C C . VAL A 1 95 ? -0.514 -3.234 -9.457 1.00 97.25 95 VAL A C 1
ATOM 722 O O . VAL A 1 95 ? 0.199 -4.098 -9.955 1.00 97.25 95 VAL A O 1
ATOM 725 N N . GLN A 1 96 ? -1.834 -3.204 -9.652 1.00 96.69 96 GLN A N 1
ATOM 726 C CA . GLN A 1 96 ? -2.546 -4.229 -10.418 1.00 96.69 96 GLN A CA 1
ATOM 727 C C . GLN A 1 96 ? -2.005 -4.344 -11.848 1.00 96.69 96 GLN A C 1
ATOM 729 O O . GLN A 1 96 ? -1.651 -5.435 -12.300 1.00 96.69 96 GLN A O 1
ATOM 734 N N . PHE A 1 97 ? -1.899 -3.216 -12.554 1.00 94.50 97 PHE A N 1
ATOM 735 C CA . PHE A 1 97 ? -1.386 -3.195 -13.922 1.00 94.50 97 PHE A CA 1
ATOM 736 C C . PHE A 1 97 ? 0.079 -3.653 -13.987 1.00 94.50 97 PHE A C 1
ATOM 738 O O . PHE A 1 97 ? 0.441 -4.515 -14.795 1.00 94.50 97 PHE A O 1
ATOM 745 N N . HIS A 1 98 ? 0.932 -3.109 -13.117 1.00 97.69 98 HIS A N 1
ATOM 746 C CA . HIS A 1 98 ? 2.369 -3.348 -13.177 1.00 97.69 98 HIS A CA 1
ATOM 747 C C . HIS A 1 98 ? 2.805 -4.700 -12.620 1.00 97.69 98 HIS A C 1
ATOM 749 O O . HIS A 1 98 ? 3.829 -5.195 -13.075 1.00 97.69 98 HIS A O 1
ATOM 755 N N . VAL A 1 99 ? 2.041 -5.348 -11.736 1.00 98.56 99 VAL A N 1
ATOM 756 C CA . VAL A 1 99 ? 2.270 -6.761 -11.378 1.00 98.56 99 VAL A CA 1
ATOM 757 C C . VAL A 1 99 ? 2.083 -7.644 -12.611 1.00 98.56 99 VAL A C 1
ATOM 759 O O . VAL A 1 99 ? 2.940 -8.475 -12.901 1.00 98.56 99 VAL A O 1
ATOM 762 N N . GLY A 1 100 ? 1.024 -7.418 -13.397 1.00 97.69 100 GLY A N 1
ATOM 763 C CA . GLY A 1 100 ? 0.819 -8.125 -14.664 1.00 97.69 100 GLY A CA 1
ATOM 764 C C . GLY A 1 100 ? 1.978 -7.903 -15.639 1.00 97.69 100 GLY A C 1
ATOM 765 O O . GLY A 1 100 ? 2.558 -8.864 -16.140 1.00 97.69 100 GLY A O 1
ATOM 766 N N . ARG A 1 101 ? 2.371 -6.641 -15.843 1.00 96.94 101 ARG A N 1
ATOM 767 C CA . ARG A 1 101 ? 3.503 -6.285 -16.714 1.00 96.94 101 ARG A CA 1
ATOM 768 C C . ARG A 1 101 ? 4.840 -6.844 -16.212 1.00 96.94 101 ARG A C 1
ATOM 770 O O . ARG A 1 101 ? 5.693 -7.198 -17.018 1.00 96.94 101 ARG A O 1
ATOM 777 N N . ALA A 1 102 ? 5.040 -6.924 -14.897 1.00 98.50 102 ALA A N 1
ATOM 778 C CA . ALA A 1 102 ? 6.237 -7.506 -14.299 1.00 98.50 102 ALA A CA 1
ATOM 779 C C . ALA A 1 102 ? 6.357 -8.993 -14.634 1.00 98.50 102 ALA A C 1
ATOM 781 O O . ALA A 1 102 ? 7.430 -9.427 -15.051 1.00 98.50 102 ALA A O 1
ATOM 782 N N . LEU A 1 103 ? 5.252 -9.738 -14.531 1.00 98.56 103 LEU A N 1
ATOM 783 C CA . LEU A 1 103 ? 5.187 -11.140 -14.949 1.00 98.56 103 LEU A CA 1
ATOM 784 C C . LEU A 1 103 ? 5.504 -11.286 -16.446 1.00 98.56 103 LEU A C 1
ATOM 786 O O . LEU A 1 103 ? 6.313 -12.134 -16.815 1.00 98.56 103 LEU A O 1
ATOM 790 N N . ASP A 1 104 ? 4.941 -10.420 -17.298 1.00 98.00 104 ASP A N 1
ATOM 791 C CA . ASP A 1 104 ? 5.224 -10.414 -18.745 1.00 98.00 104 ASP A CA 1
ATOM 792 C C . ASP A 1 104 ? 6.709 -10.134 -19.050 1.00 98.00 104 ASP A C 1
ATOM 794 O O . ASP A 1 104 ? 7.277 -10.695 -19.985 1.00 98.00 104 ASP A O 1
ATOM 798 N N . ASN A 1 105 ? 7.362 -9.318 -18.219 1.00 98.19 105 ASN A N 1
ATOM 799 C CA . ASN A 1 105 ? 8.787 -8.997 -18.309 1.00 98.19 105 ASN A CA 1
ATOM 800 C C . ASN A 1 105 ? 9.700 -9.994 -17.568 1.00 98.19 105 ASN A C 1
ATOM 802 O O . ASN A 1 105 ? 10.898 -9.739 -17.425 1.00 98.19 105 ASN A O 1
ATOM 806 N N . GLY A 1 106 ? 9.165 -11.123 -17.097 1.00 97.88 106 GLY A N 1
ATOM 807 C CA . GLY A 1 106 ? 9.942 -12.214 -16.507 1.00 97.88 106 GLY A CA 1
ATOM 808 C C . GLY A 1 106 ? 10.292 -12.054 -15.025 1.00 97.88 106 GLY A C 1
ATOM 809 O O . GLY A 1 106 ? 11.187 -12.747 -14.544 1.00 97.88 106 GLY A O 1
ATOM 810 N N . VAL A 1 107 ? 9.623 -11.161 -14.292 1.00 98.62 107 VAL A N 1
ATOM 811 C CA . VAL A 1 107 ? 9.662 -11.161 -12.820 1.00 98.62 107 VAL A CA 1
ATOM 812 C C . VAL A 1 107 ? 8.788 -12.306 -12.308 1.00 98.62 107 VAL A C 1
ATOM 814 O O . VAL A 1 107 ? 7.671 -12.483 -12.793 1.00 98.62 107 VAL A O 1
ATOM 817 N N . THR A 1 108 ? 9.260 -13.087 -11.336 1.00 98.44 108 THR A N 1
ATOM 818 C CA . THR A 1 108 ? 8.479 -14.226 -10.816 1.00 98.44 108 THR A CA 1
ATOM 819 C C . THR A 1 108 ? 7.469 -13.815 -9.737 1.00 98.44 108 THR A C 1
ATOM 821 O O . THR A 1 108 ? 7.560 -12.737 -9.146 1.00 98.44 108 THR A O 1
ATOM 824 N N . GLN A 1 109 ? 6.504 -14.693 -9.436 1.00 97.75 109 GLN A N 1
ATOM 825 C CA . GLN A 1 109 ? 5.565 -14.474 -8.325 1.00 97.75 109 GLN A CA 1
ATOM 826 C C . GLN A 1 109 ? 6.279 -14.357 -6.980 1.00 97.75 109 GLN A C 1
ATOM 828 O O . GLN A 1 109 ? 5.887 -13.551 -6.138 1.00 97.75 109 GLN A O 1
ATOM 833 N N . GLU A 1 110 ? 7.323 -15.157 -6.779 1.00 98.06 110 GLU A N 1
ATOM 834 C CA . GLU A 1 110 ? 8.133 -15.166 -5.566 1.00 98.06 110 GLU A CA 1
ATOM 835 C C . GLU A 1 110 ? 8.878 -13.838 -5.416 1.00 98.06 110 GLU A C 1
ATOM 837 O O . GLU A 1 110 ? 8.881 -13.258 -4.334 1.00 98.06 110 GLU A O 1
ATOM 842 N N . GLU A 1 111 ? 9.436 -13.310 -6.507 1.00 98.62 111 GLU A N 1
ATOM 843 C CA . GLU A 1 111 ? 10.110 -12.009 -6.513 1.00 98.62 111 GLU A CA 1
ATOM 844 C C . GLU A 1 111 ? 9.140 -10.858 -6.228 1.00 98.62 111 GLU A C 1
ATOM 846 O O . GLU A 1 111 ? 9.468 -9.962 -5.453 1.00 98.62 111 GLU A O 1
ATOM 851 N N . ILE A 1 112 ? 7.927 -10.894 -6.790 1.00 98.75 112 ILE A N 1
ATOM 852 C CA . ILE A 1 112 ? 6.874 -9.904 -6.505 1.00 98.75 112 ILE A CA 1
ATOM 853 C C . ILE A 1 112 ? 6.422 -10.002 -5.041 1.00 98.75 112 ILE A C 1
ATOM 855 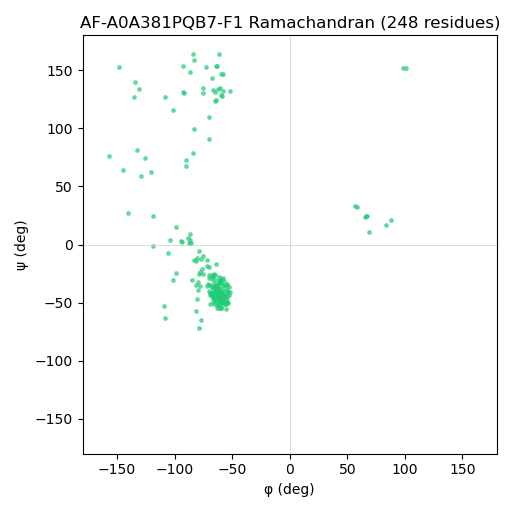O O . ILE A 1 112 ? 6.307 -8.981 -4.362 1.00 98.75 112 ILE A O 1
ATOM 859 N N . SER A 1 113 ? 6.218 -11.220 -4.534 1.00 98.44 113 SER A N 1
ATOM 860 C CA . SER A 1 113 ? 5.823 -11.476 -3.142 1.00 98.44 113 SER A CA 1
ATOM 861 C C . SER A 1 113 ? 6.871 -10.968 -2.146 1.00 98.44 113 SER A C 1
ATOM 863 O O . SER A 1 113 ? 6.534 -10.335 -1.137 1.00 98.44 113 SER A O 1
ATOM 865 N N . GLU A 1 114 ? 8.151 -11.220 -2.430 1.00 98.44 114 GLU A N 1
ATOM 866 C CA . GLU A 1 114 ? 9.265 -10.770 -1.594 1.00 98.44 114 GLU A CA 1
ATOM 867 C C . GLU A 1 114 ? 9.441 -9.254 -1.681 1.00 98.44 114 GLU A C 1
ATOM 869 O O . GLU A 1 114 ? 9.619 -8.597 -0.658 1.00 98.44 114 GLU A O 1
ATOM 874 N N . LEU A 1 115 ? 9.296 -8.666 -2.870 1.00 98.56 115 LEU A N 1
ATOM 875 C CA . LEU A 1 115 ? 9.318 -7.218 -3.059 1.00 98.56 115 LEU A CA 1
ATOM 876 C C . LEU A 1 115 ? 8.237 -6.526 -2.224 1.00 98.56 115 LEU A C 1
ATOM 878 O O . LEU A 1 115 ? 8.540 -5.559 -1.523 1.00 98.56 115 LEU A O 1
ATOM 882 N N . ILE A 1 116 ? 6.996 -7.021 -2.248 1.00 98.50 116 ILE A N 1
ATOM 883 C CA . ILE A 1 116 ? 5.895 -6.474 -1.439 1.00 98.50 116 ILE A CA 1
ATOM 884 C C . ILE A 1 116 ? 6.237 -6.566 0.052 1.00 98.50 116 ILE A C 1
ATOM 886 O O . ILE A 1 116 ? 6.073 -5.597 0.805 1.00 98.50 116 ILE A O 1
ATOM 890 N N . THR A 1 117 ? 6.761 -7.713 0.485 1.00 97.69 117 THR A N 1
ATOM 891 C CA . THR A 1 117 ? 7.168 -7.924 1.879 1.00 97.69 117 THR A CA 1
ATOM 892 C C . THR A 1 117 ? 8.314 -6.996 2.285 1.00 97.69 117 THR A C 1
ATOM 894 O O . THR A 1 117 ? 8.290 -6.420 3.370 1.00 97.69 117 THR A O 1
ATOM 897 N N . HIS A 1 118 ? 9.284 -6.769 1.404 1.00 97.19 118 HIS A N 1
ATOM 898 C CA . HIS A 1 118 ? 10.402 -5.867 1.647 1.00 97.19 118 HIS A CA 1
ATOM 899 C C . HIS A 1 118 ? 9.936 -4.410 1.763 1.00 97.19 118 HIS A C 1
ATOM 901 O O . HIS A 1 118 ? 10.218 -3.733 2.753 1.00 97.19 118 HIS A O 1
ATOM 907 N N . VAL A 1 119 ? 9.157 -3.933 0.789 1.00 96.75 119 VAL A N 1
ATOM 908 C CA . VAL A 1 119 ? 8.644 -2.554 0.734 1.00 96.75 119 VAL A CA 1
ATOM 909 C C . VAL A 1 119 ? 7.750 -2.226 1.935 1.00 96.75 119 VAL A C 1
ATOM 911 O O . VAL A 1 119 ? 7.716 -1.074 2.381 1.00 96.75 119 VAL A O 1
ATOM 914 N N . THR A 1 120 ? 7.089 -3.228 2.517 1.00 94.69 120 THR A N 1
ATOM 915 C CA . THR A 1 120 ? 6.282 -3.091 3.739 1.00 94.69 120 THR A CA 1
ATOM 916 C C . THR A 1 120 ? 7.062 -2.471 4.903 1.00 94.69 120 THR A C 1
ATOM 918 O O . THR A 1 120 ? 6.528 -1.628 5.623 1.00 94.69 120 THR A O 1
ATOM 921 N N . PHE A 1 121 ? 8.332 -2.829 5.097 1.00 90.38 121 PHE A N 1
ATOM 922 C CA . PHE A 1 121 ? 9.126 -2.269 6.199 1.00 90.38 121 PHE A CA 1
ATOM 923 C C . PHE A 1 121 ? 9.425 -0.777 6.026 1.00 90.38 121 PHE A C 1
ATOM 925 O O . PHE A 1 121 ? 9.588 -0.065 7.014 1.00 90.38 121 PHE A O 1
ATOM 932 N N . TYR A 1 122 ? 9.463 -0.298 4.783 1.00 91.81 122 TYR A N 1
ATOM 933 C CA . TYR A 1 122 ? 9.823 1.082 4.458 1.00 91.81 122 TYR A CA 1
ATOM 934 C C . TYR A 1 122 ? 8.612 1.985 4.221 1.00 91.81 122 TYR A C 1
ATOM 936 O O . TYR A 1 122 ? 8.709 3.196 4.400 1.00 91.81 122 TYR A O 1
ATOM 944 N N . SER A 1 123 ? 7.475 1.410 3.830 1.00 92.44 123 SER A N 1
ATOM 945 C CA . SER A 1 123 ? 6.244 2.150 3.511 1.00 92.44 123 SER A CA 1
ATOM 946 C C . SER A 1 123 ? 5.053 1.801 4.413 1.00 92.44 123 SER A C 1
ATOM 948 O O . SER A 1 123 ? 3.994 2.416 4.308 1.00 92.44 123 SER A O 1
ATOM 950 N N . GLY A 1 124 ? 5.246 0.873 5.353 1.00 93.06 124 GLY A N 1
ATOM 951 C CA . GLY A 1 124 ? 4.271 0.462 6.357 1.00 93.06 124 GLY A CA 1
ATOM 952 C C . GLY A 1 124 ? 3.509 -0.816 5.997 1.00 93.06 124 GLY A C 1
ATOM 953 O O . GLY A 1 124 ? 3.241 -1.123 4.844 1.00 93.06 124 GLY A O 1
ATOM 954 N N . PHE A 1 125 ? 3.078 -1.556 7.020 1.00 95.69 125 PHE A N 1
ATOM 955 C CA . PHE A 1 125 ? 2.218 -2.740 6.860 1.00 95.69 125 PHE A CA 1
ATOM 956 C C . PHE A 1 125 ? 0.940 -2.504 6.037 1.00 95.69 125 PHE A C 1
ATOM 958 O O . PHE A 1 125 ? 0.586 -3.386 5.253 1.00 95.69 125 PHE A O 1
ATOM 965 N N . PRO A 1 126 ? 0.270 -1.339 6.127 1.00 96.12 126 PRO A N 1
ATOM 966 C CA . PRO A 1 126 ? -0.873 -1.027 5.276 1.00 96.12 126 PRO A CA 1
ATOM 967 C C . PRO A 1 126 ? -0.645 -1.144 3.766 1.00 96.12 126 PRO A C 1
ATOM 969 O O . PRO A 1 126 ? -1.497 -1.695 3.066 1.00 96.12 126 PRO A O 1
ATOM 972 N N . THR A 1 127 ? 0.483 -0.641 3.257 1.00 96.06 127 THR A N 1
ATOM 973 C CA . THR A 1 127 ? 0.798 -0.666 1.820 1.00 96.06 127 THR A CA 1
ATOM 974 C C . THR A 1 127 ? 1.070 -2.089 1.350 1.00 96.06 127 THR A C 1
ATOM 976 O O . THR A 1 127 ? 0.532 -2.507 0.325 1.00 96.06 127 THR A O 1
ATOM 979 N N . GLY A 1 128 ? 1.807 -2.861 2.152 1.00 97.19 128 GLY A N 1
ATOM 980 C CA . GLY A 1 128 ? 2.059 -4.280 1.927 1.00 97.19 128 GLY A CA 1
ATOM 981 C C . GLY A 1 128 ? 0.787 -5.112 1.868 1.00 97.19 128 GLY A C 1
ATOM 982 O O . GLY A 1 128 ? 0.609 -5.900 0.947 1.00 97.19 128 GLY A O 1
ATOM 983 N N . VAL A 1 129 ? -0.132 -4.913 2.821 1.00 97.50 129 VAL A N 1
ATOM 984 C CA . VAL A 1 129 ? -1.411 -5.643 2.855 1.00 97.50 129 VAL A CA 1
ATOM 985 C C . VAL A 1 129 ? -2.242 -5.360 1.608 1.00 97.50 129 VAL A C 1
ATOM 987 O O . VAL A 1 129 ? -2.809 -6.287 1.030 1.00 97.50 129 VAL A O 1
ATOM 990 N N . ASN A 1 130 ? -2.313 -4.095 1.191 1.00 97.56 130 ASN A N 1
ATOM 991 C CA . ASN A 1 130 ? -3.014 -3.709 -0.028 1.00 97.56 130 ASN A CA 1
ATOM 992 C C . ASN A 1 130 ? -2.378 -4.357 -1.267 1.00 97.56 130 ASN A C 1
ATOM 994 O O . ASN A 1 130 ? -3.060 -5.054 -2.014 1.00 97.56 130 ASN A O 1
ATOM 998 N N . ALA A 1 131 ? -1.064 -4.211 -1.444 1.00 98.06 131 ALA A N 1
ATOM 999 C CA . ALA A 1 131 ? -0.365 -4.771 -2.596 1.00 98.06 131 ALA A CA 1
ATOM 1000 C C . ALA A 1 131 ? -0.417 -6.305 -2.637 1.00 98.06 131 ALA A C 1
ATOM 1002 O O . ALA A 1 131 ? -0.586 -6.869 -3.711 1.00 98.06 131 ALA A O 1
ATOM 1003 N N . ALA A 1 132 ? -0.352 -6.987 -1.490 1.00 98.25 132 ALA A N 1
ATOM 1004 C CA . ALA A 1 132 ? -0.460 -8.444 -1.419 1.00 98.25 132 ALA A CA 1
ATOM 1005 C C . ALA A 1 132 ? -1.836 -8.961 -1.865 1.00 98.25 132 ALA A C 1
ATOM 1007 O O . ALA A 1 132 ? -1.919 -10.027 -2.471 1.00 98.25 132 ALA A O 1
ATOM 1008 N N . ARG A 1 133 ? -2.915 -8.219 -1.573 1.00 97.62 133 ARG A N 1
ATOM 1009 C CA . ARG A 1 133 ? -4.266 -8.535 -2.064 1.00 97.62 133 ARG A CA 1
ATOM 1010 C C . ARG A 1 133 ? -4.363 -8.319 -3.569 1.00 97.62 133 ARG A C 1
ATOM 1012 O O . ARG A 1 133 ? -4.722 -9.240 -4.287 1.00 97.62 133 ARG A O 1
ATOM 1019 N N . VAL A 1 134 ? -3.942 -7.146 -4.039 1.00 98.06 134 VAL A N 1
ATOM 1020 C CA . VAL A 1 134 ? -3.951 -6.806 -5.469 1.00 98.06 134 VAL A CA 1
ATOM 1021 C C . VAL A 1 134 ? -3.109 -7.791 -6.289 1.00 98.06 134 VAL A C 1
ATOM 1023 O O . VAL A 1 134 ? -3.532 -8.230 -7.353 1.00 98.06 134 VAL A O 1
ATOM 1026 N N . ALA A 1 135 ? -1.930 -8.178 -5.797 1.00 98.38 135 ALA A N 1
ATOM 1027 C CA . ALA A 1 135 ? -1.081 -9.160 -6.462 1.00 98.38 135 ALA A CA 1
ATOM 1028 C C . ALA A 1 135 ? -1.732 -10.548 -6.506 1.00 98.38 135 ALA A C 1
ATOM 1030 O O . ALA A 1 135 ? -1.663 -11.203 -7.542 1.00 98.38 135 ALA A O 1
ATOM 1031 N N . ALA A 1 136 ? -2.405 -10.973 -5.428 1.00 98.31 136 ALA A N 1
ATOM 1032 C CA . ALA A 1 136 ? -3.142 -12.235 -5.411 1.00 98.31 136 ALA A CA 1
ATOM 1033 C C . ALA A 1 136 ? -4.236 -12.270 -6.489 1.00 98.31 136 ALA A C 1
ATOM 1035 O O . ALA A 1 136 ? -4.323 -13.258 -7.214 1.00 98.31 136 ALA A O 1
ATOM 1036 N N . ASP A 1 137 ? -4.997 -11.183 -6.650 1.00 98.19 137 ASP A N 1
ATOM 1037 C CA . ASP A 1 137 ? -6.032 -11.081 -7.687 1.00 98.19 137 ASP A CA 1
ATOM 1038 C C . ASP A 1 137 ? -5.426 -11.206 -9.095 1.00 98.19 137 ASP A C 1
ATOM 1040 O O . ASP A 1 137 ? -5.977 -11.881 -9.966 1.00 98.19 137 ASP A O 1
ATOM 1044 N N . VAL A 1 138 ? -4.264 -10.586 -9.335 1.00 98.50 138 VAL A N 1
ATOM 1045 C CA . VAL A 1 138 ? -3.555 -10.705 -10.620 1.00 98.50 138 VAL A CA 1
ATOM 1046 C C . VAL A 1 138 ? -3.034 -12.127 -10.835 1.00 98.50 138 VAL A C 1
ATOM 1048 O O . VAL A 1 138 ? -3.147 -12.653 -11.942 1.00 98.50 138 VAL A O 1
ATOM 1051 N N . PHE A 1 139 ? -2.478 -12.765 -9.805 1.00 98.50 139 PHE A N 1
ATOM 1052 C CA . PHE A 1 139 ? -2.001 -14.147 -9.887 1.00 98.50 139 PHE A CA 1
ATOM 1053 C C . PHE A 1 139 ? -3.151 -15.109 -10.199 1.00 98.50 139 PHE A C 1
ATOM 1055 O O . PHE A 1 139 ? -3.024 -15.926 -11.112 1.00 98.50 139 PHE A O 1
ATOM 1062 N N . GLU A 1 140 ? -4.300 -14.950 -9.540 1.00 98.06 140 GLU A N 1
ATOM 1063 C CA . GLU A 1 140 ? -5.513 -15.720 -9.825 1.00 98.06 140 GLU A CA 1
ATOM 1064 C C . GLU A 1 140 ? -5.974 -15.529 -11.276 1.00 98.06 140 GLU A C 1
ATOM 1066 O O . GLU A 1 140 ? -6.170 -16.506 -12.001 1.00 98.06 140 GLU A O 1
ATOM 1071 N N . GLN A 1 141 ? -6.062 -14.279 -11.745 1.00 97.88 141 GLN A N 1
ATOM 1072 C CA . GLN A 1 141 ? -6.440 -13.957 -13.129 1.00 97.88 141 GLN A CA 1
ATOM 1073 C C . GLN A 1 141 ? -5.482 -14.560 -14.165 1.00 97.88 141 GLN A C 1
ATOM 1075 O O . GLN A 1 141 ? -5.890 -14.876 -15.283 1.00 97.88 141 GLN A O 1
ATOM 1080 N N . ARG A 1 142 ? -4.207 -14.733 -13.805 1.00 97.12 142 ARG A N 1
ATOM 1081 C CA . ARG A 1 142 ? -3.166 -15.347 -14.642 1.00 97.12 142 ARG A CA 1
ATOM 1082 C C . ARG A 1 142 ? -3.111 -16.877 -14.504 1.00 97.12 142 ARG A C 1
ATOM 1084 O O . ARG A 1 142 ? -2.267 -17.500 -15.144 1.00 97.12 142 ARG A O 1
ATOM 1091 N N . GLY A 1 143 ? -3.988 -17.488 -13.702 1.00 97.38 143 GLY A N 1
ATOM 1092 C CA . GLY A 1 143 ? -4.015 -18.935 -13.460 1.00 97.38 143 GLY A CA 1
ATOM 1093 C C . GLY A 1 143 ? -2.797 -19.447 -12.688 1.00 97.38 143 GLY A C 1
ATOM 1094 O O . GLY A 1 143 ? -2.412 -20.608 -12.830 1.00 97.38 143 GLY A O 1
ATOM 1095 N N . LEU A 1 144 ? -2.158 -18.571 -11.916 1.00 97.38 144 LEU A N 1
ATOM 1096 C CA . LEU A 1 144 ? -0.963 -18.880 -11.150 1.00 97.38 144 LEU A CA 1
ATOM 1097 C C . LEU A 1 144 ? -1.323 -19.468 -9.771 1.00 97.38 144 LEU A C 1
ATOM 1099 O O . LEU A 1 144 ? -2.373 -19.141 -9.213 1.00 97.38 144 LEU A O 1
ATOM 1103 N N . PRO A 1 145 ? -0.485 -20.361 -9.210 1.00 95.75 145 PRO A N 1
ATOM 1104 C CA . PRO A 1 145 ? -0.777 -21.012 -7.937 1.00 95.75 145 PRO A CA 1
ATOM 1105 C C . PRO A 1 145 ? -0.808 -20.013 -6.776 1.00 95.75 145 PRO A C 1
ATOM 1107 O O . PRO A 1 145 ? 0.144 -19.266 -6.568 1.00 95.75 145 PRO A O 1
ATOM 1110 N N . LEU A 1 146 ? -1.867 -20.079 -5.966 1.00 96.19 146 LEU A N 1
ATOM 1111 C CA . LEU A 1 146 ? -2.006 -19.305 -4.736 1.00 96.19 146 LEU A CA 1
ATOM 1112 C C . LEU A 1 146 ? -1.858 -20.212 -3.505 1.00 96.19 146 LEU A C 1
ATOM 1114 O O . LEU A 1 146 ? -2.555 -21.226 -3.407 1.00 96.19 146 LEU A O 1
ATOM 1118 N N . PRO A 1 147 ? -0.970 -19.880 -2.553 1.00 93.56 147 PRO A N 1
ATOM 1119 C CA . PRO A 1 147 ? -0.842 -20.640 -1.318 1.00 93.56 147 PRO A CA 1
ATOM 1120 C C . PRO A 1 147 ? -2.027 -20.383 -0.381 1.00 93.56 147 PRO A C 1
ATOM 1122 O O . PRO A 1 147 ? -2.596 -19.290 -0.365 1.00 93.56 147 PRO A O 1
ATOM 1125 N N . ASP A 1 148 ? -2.339 -21.370 0.463 1.00 92.69 148 ASP A N 1
ATOM 1126 C CA . ASP A 1 148 ? -3.295 -21.214 1.563 1.00 92.69 148 ASP A CA 1
ATOM 1127 C C . ASP A 1 148 ? -2.692 -20.306 2.647 1.00 92.69 148 ASP A C 1
ATOM 1129 O O . ASP A 1 148 ? -1.929 -20.726 3.520 1.00 92.69 148 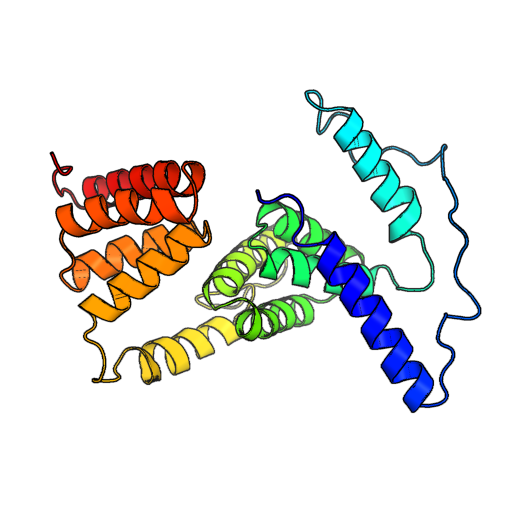ASP A O 1
ATOM 1133 N N . SER A 1 149 ? -2.947 -19.009 2.511 1.00 93.12 149 SER A N 1
ATOM 1134 C CA . SER A 1 149 ? -2.415 -17.952 3.361 1.00 93.12 149 SER A CA 1
ATOM 1135 C C . SER A 1 149 ? -3.422 -16.819 3.471 1.00 93.12 149 SER A C 1
ATOM 1137 O O . SER A 1 149 ? -4.176 -16.536 2.543 1.00 93.12 149 SER A O 1
ATOM 1139 N N . ARG A 1 150 ? -3.374 -16.081 4.586 1.00 91.50 150 ARG A N 1
ATOM 1140 C CA . ARG A 1 150 ? -4.142 -14.837 4.753 1.00 91.50 150 ARG A CA 1
ATOM 1141 C C . ARG A 1 150 ? -3.817 -13.799 3.671 1.00 91.50 150 ARG A C 1
ATOM 1143 O O . ARG A 1 150 ? -4.668 -12.969 3.359 1.00 91.50 150 ARG A O 1
ATOM 1150 N N . PHE A 1 151 ? -2.596 -13.827 3.135 1.00 95.88 151 PHE A N 1
ATOM 1151 C CA . PHE A 1 151 ? -2.136 -12.931 2.074 1.00 95.88 151 PHE A CA 1
ATOM 1152 C C . PHE A 1 151 ? -1.436 -13.744 0.975 1.00 95.88 151 PHE A C 1
ATOM 1154 O O . PHE A 1 151 ? -0.208 -13.827 0.973 1.00 95.88 151 PHE A O 1
ATOM 1161 N N . PRO A 1 152 ? -2.186 -14.368 0.049 1.00 95.62 152 PRO A N 1
ATOM 1162 C CA . PRO A 1 152 ? -1.607 -15.269 -0.949 1.00 95.62 152 PRO A CA 1
ATOM 1163 C C . PRO A 1 152 ? -0.571 -14.611 -1.872 1.00 95.62 152 PRO A C 1
ATOM 1165 O O . PRO A 1 152 ? 0.402 -15.260 -2.235 1.00 95.62 152 PRO A O 1
ATOM 1168 N N . GLY A 1 153 ? -0.724 -13.319 -2.189 1.00 97.00 153 GLY A N 1
ATOM 1169 C CA . GLY A 1 153 ? 0.228 -12.566 -3.018 1.00 97.00 153 GLY A CA 1
ATOM 1170 C C . GLY A 1 153 ? 1.493 -12.093 -2.290 1.00 97.00 153 GLY A C 1
ATOM 1171 O O . GLY A 1 153 ? 2.374 -11.525 -2.922 1.00 97.00 153 GLY A O 1
ATOM 1172 N N . ALA A 1 154 ? 1.583 -12.291 -0.969 1.00 97.56 154 ALA A N 1
ATOM 1173 C CA . ALA A 1 154 ? 2.805 -12.101 -0.183 1.00 97.56 154 ALA A CA 1
ATOM 1174 C C . ALA A 1 154 ? 2.729 -12.932 1.116 1.00 97.56 154 ALA A C 1
ATOM 1176 O O . ALA A 1 154 ? 2.471 -12.390 2.193 1.00 97.56 154 ALA A O 1
ATOM 1177 N N . PRO A 1 155 ? 2.918 -14.262 1.067 1.00 96.31 155 PRO A N 1
ATOM 1178 C CA . PRO A 1 155 ? 2.571 -15.136 2.192 1.00 96.31 155 PRO A CA 1
ATOM 1179 C C . PRO A 1 155 ? 3.343 -14.838 3.480 1.00 96.31 155 PRO A C 1
ATOM 1181 O O . PRO A 1 155 ? 2.766 -14.882 4.570 1.00 96.31 155 PRO A O 1
ATOM 1184 N N . TYR A 1 156 ? 4.625 -14.476 3.365 1.00 96.25 156 TYR A N 1
ATOM 1185 C CA . TYR A 1 156 ? 5.467 -14.160 4.520 1.00 96.25 156 TYR A CA 1
ATOM 1186 C C . TYR A 1 156 ? 5.001 -12.902 5.273 1.00 96.25 156 TYR A C 1
ATOM 1188 O O . TYR A 1 156 ? 5.156 -12.817 6.494 1.00 96.25 156 TYR A O 1
ATOM 1196 N N . LEU A 1 157 ? 4.309 -11.975 4.597 1.00 95.94 157 LEU A N 1
ATOM 1197 C CA . LEU A 1 157 ? 3.672 -10.825 5.240 1.00 95.94 157 LEU A CA 1
ATOM 1198 C C . LEU A 1 157 ? 2.671 -11.256 6.326 1.00 95.94 157 LEU A C 1
ATOM 1200 O O . LEU A 1 157 ? 2.566 -10.608 7.368 1.00 95.94 157 LEU A O 1
ATOM 1204 N N . GLY A 1 158 ? 1.967 -12.375 6.127 1.00 94.62 158 GLY A N 1
ATOM 1205 C CA . GLY A 1 158 ? 1.050 -12.935 7.123 1.00 94.62 158 GLY A CA 1
ATOM 1206 C C . GLY A 1 158 ? 1.756 -13.382 8.402 1.00 94.62 158 GLY A C 1
ATOM 1207 O O . GLY A 1 158 ? 1.248 -13.140 9.503 1.00 94.62 158 GLY A O 1
ATOM 1208 N N . THR A 1 159 ? 2.950 -13.962 8.264 1.00 95.25 159 THR A N 1
ATOM 1209 C CA . THR A 1 159 ? 3.818 -14.339 9.386 1.00 95.25 159 THR A CA 1
ATOM 1210 C C . THR A 1 159 ? 4.286 -13.104 10.145 1.00 95.25 159 THR A C 1
ATOM 1212 O O . THR A 1 159 ? 4.161 -13.058 11.368 1.00 95.25 159 THR A O 1
ATOM 1215 N N . LEU A 1 160 ? 4.744 -12.069 9.435 1.00 96.06 160 LEU A N 1
ATOM 1216 C CA . LEU A 1 160 ? 5.188 -10.814 10.047 1.00 96.06 160 LEU A CA 1
ATOM 1217 C C . LEU A 1 160 ? 4.054 -10.102 10.791 1.00 96.06 160 LEU A C 1
ATOM 1219 O O . LEU A 1 160 ? 4.233 -9.665 11.923 1.00 96.06 160 LEU A O 1
ATOM 1223 N N . ILE A 1 161 ? 2.864 -10.016 10.198 1.00 95.00 161 ILE A N 1
ATOM 1224 C CA . ILE A 1 161 ? 1.710 -9.388 10.853 1.00 95.00 161 ILE A CA 1
ATOM 1225 C C . ILE A 1 161 ? 1.300 -10.172 12.103 1.00 95.00 161 ILE A C 1
ATOM 1227 O O . ILE A 1 161 ? 1.040 -9.585 13.152 1.00 95.00 161 ILE A O 1
ATOM 1231 N N . SER A 1 162 ? 1.249 -11.499 12.019 1.00 95.44 162 SER A N 1
ATOM 1232 C CA . SER A 1 162 ? 0.853 -12.328 13.160 1.00 95.44 162 SER A CA 1
ATOM 1233 C C . SER A 1 162 ? 1.878 -12.266 14.295 1.00 95.44 162 SER A C 1
ATOM 1235 O O . SER A 1 162 ? 1.488 -12.082 15.445 1.00 95.44 162 SER A O 1
ATOM 1237 N N . GLY A 1 163 ? 3.171 -12.371 13.980 1.00 96.94 163 GLY A N 1
ATOM 1238 C CA . GLY A 1 163 ? 4.261 -12.342 14.956 1.00 96.94 163 GLY A CA 1
ATOM 1239 C C . GLY A 1 163 ? 4.593 -10.928 15.425 1.00 96.94 163 GLY A C 1
ATOM 1240 O O . GLY A 1 163 ? 4.257 -10.543 16.540 1.00 96.94 163 GLY A O 1
ATOM 1241 N N . LEU A 1 164 ? 5.201 -10.124 14.554 1.00 95.31 164 LEU A N 1
ATOM 1242 C CA . LEU A 1 164 ? 5.743 -8.812 14.911 1.00 95.31 164 LEU A CA 1
ATOM 1243 C C . LEU A 1 164 ? 4.652 -7.805 15.294 1.00 95.31 164 LEU A C 1
ATOM 1245 O O . LEU A 1 164 ? 4.776 -7.084 16.287 1.00 95.31 164 LEU A O 1
ATOM 1249 N N . VAL A 1 165 ? 3.573 -7.725 14.511 1.00 94.25 165 VAL A N 1
ATOM 1250 C CA . VAL A 1 165 ? 2.519 -6.738 14.777 1.00 94.25 165 VAL A CA 1
ATOM 1251 C C . VAL A 1 165 ? 1.664 -7.217 15.948 1.00 94.25 165 VAL A C 1
ATOM 1253 O O . VAL A 1 165 ? 1.674 -6.590 17.008 1.00 94.25 165 VAL A O 1
ATOM 1256 N N . TYR A 1 166 ? 0.946 -8.328 15.801 1.00 94.31 166 TYR A N 1
ATOM 1257 C CA . TYR A 1 166 ? -0.036 -8.745 16.805 1.00 94.31 166 TYR A CA 1
ATOM 1258 C C . TYR A 1 166 ? 0.530 -9.554 17.975 1.00 94.31 166 TYR A C 1
ATOM 1260 O O . TYR A 1 166 ? -0.021 -9.451 19.069 1.00 94.31 166 TYR A O 1
ATOM 1268 N N . GLY A 1 167 ? 1.592 -10.332 17.776 1.00 96.12 167 GLY A N 1
ATOM 1269 C CA . GLY A 1 167 ? 2.224 -11.130 18.830 1.00 96.12 167 GLY A CA 1
ATOM 1270 C C . GLY A 1 167 ? 3.186 -10.329 19.706 1.00 96.12 167 GLY A C 1
ATOM 1271 O O . GLY A 1 167 ? 3.248 -10.559 20.910 1.00 96.12 167 GLY A O 1
ATOM 1272 N N . GLU A 1 168 ? 3.897 -9.362 19.125 1.00 96.12 168 GLU A N 1
ATOM 1273 C CA . GLU A 1 168 ? 4.930 -8.598 19.830 1.00 96.12 168 GLU A CA 1
ATOM 1274 C C . GLU A 1 168 ? 4.517 -7.150 20.099 1.00 96.12 168 GLU A C 1
ATOM 1276 O O . GLU A 1 168 ? 4.563 -6.706 21.241 1.00 96.12 168 GLU A O 1
ATOM 1281 N N . THR A 1 169 ? 4.095 -6.390 19.083 1.00 95.88 169 THR A N 1
ATOM 1282 C CA . THR A 1 169 ? 3.926 -4.929 19.218 1.00 95.88 169 THR A CA 1
ATOM 1283 C C . THR A 1 169 ? 2.616 -4.522 19.893 1.00 95.88 169 THR A C 1
ATOM 1285 O O . THR A 1 169 ? 2.618 -3.657 20.770 1.00 95.88 169 THR A O 1
ATOM 1288 N N . TRP A 1 170 ? 1.482 -5.100 19.492 1.00 96.50 170 TRP A N 1
ATOM 1289 C CA . TRP A 1 170 ? 0.162 -4.754 20.045 1.00 96.50 170 TRP A CA 1
ATOM 1290 C C . TRP A 1 170 ? -0.024 -5.105 21.533 1.00 96.50 170 TRP A C 1
ATOM 1292 O O . TRP A 1 170 ? -0.683 -4.320 22.216 1.00 96.50 170 TRP A O 1
ATOM 1302 N N . PRO A 1 171 ? 0.533 -6.213 22.065 1.00 96.50 171 PRO A N 1
ATOM 1303 C CA . PRO A 1 171 ? 0.380 -6.574 23.479 1.00 96.50 171 PRO A CA 1
ATOM 1304 C C . PRO A 1 171 ? 1.227 -5.741 24.451 1.00 96.50 171 PRO A C 1
ATOM 1306 O O . PRO A 1 171 ? 1.052 -5.855 25.663 1.00 96.50 171 PRO A O 1
ATOM 1309 N N . ARG A 1 172 ? 2.157 -4.921 23.948 1.00 97.44 172 ARG A N 1
ATOM 1310 C CA . ARG A 1 172 ? 3.011 -4.058 24.775 1.00 97.44 172 ARG A CA 1
ATOM 1311 C C . ARG A 1 172 ? 2.177 -3.101 25.632 1.00 97.44 172 ARG A C 1
ATOM 1313 O O . ARG A 1 172 ? 1.288 -2.423 25.115 1.00 97.44 172 ARG A O 1
ATOM 1320 N N . SER A 1 173 ? 2.487 -3.019 26.923 1.00 96.81 173 SER A N 1
ATOM 1321 C CA . SER A 1 173 ? 1.636 -2.384 27.940 1.00 96.81 173 SER A CA 1
ATOM 1322 C C . SER A 1 173 ? 1.721 -0.858 28.001 1.00 96.81 173 SER A C 1
ATOM 1324 O O . SER A 1 173 ? 0.884 -0.236 28.648 1.00 96.81 173 SER A O 1
ATOM 1326 N N . GLU A 1 174 ? 2.694 -0.236 27.334 1.00 98.06 174 GLU A N 1
ATOM 1327 C CA . GLU A 1 174 ? 2.929 1.211 27.415 1.00 98.06 174 GLU A CA 1
ATOM 1328 C C . GLU A 1 174 ? 1.837 2.048 26.726 1.00 98.06 174 GLU A C 1
ATOM 1330 O O . GLU A 1 174 ? 1.694 3.230 27.024 1.00 98.06 174 GLU A O 1
ATOM 1335 N N . LEU A 1 175 ? 1.056 1.444 25.824 1.00 97.12 175 LEU A N 1
ATOM 1336 C CA . LEU A 1 175 ? -0.144 2.040 25.233 1.00 97.12 175 LEU A CA 1
ATOM 1337 C C . LEU A 1 175 ? -1.299 1.048 25.327 1.00 97.12 175 LEU A C 1
ATOM 1339 O O . LEU A 1 175 ? -1.145 -0.122 24.961 1.00 97.12 175 LEU A O 1
ATOM 1343 N N . SER A 1 176 ? -2.467 1.532 25.752 1.00 97.81 176 SER A N 1
ATOM 1344 C CA . SER A 1 176 ? -3.680 0.717 25.787 1.00 97.81 176 SER A CA 1
ATOM 1345 C C . SER A 1 176 ? -4.094 0.284 24.368 1.00 97.81 176 SER A C 1
ATOM 1347 O O . SER A 1 176 ? -3.806 0.992 23.395 1.00 97.81 176 SER A O 1
ATOM 1349 N N . PRO A 1 177 ? -4.811 -0.846 24.198 1.00 97.12 177 PRO A N 1
ATOM 1350 C CA . PRO A 1 177 ? -5.359 -1.234 22.894 1.00 97.12 177 PRO A CA 1
ATOM 1351 C C . PRO A 1 177 ? -6.227 -0.140 22.257 1.00 97.12 177 PRO A C 1
ATOM 1353 O O . PRO A 1 177 ? -6.211 0.040 21.034 1.00 97.12 177 PRO A O 1
ATOM 1356 N N . ARG A 1 178 ? -6.938 0.626 23.094 1.00 97.81 178 ARG A N 1
ATOM 1357 C CA . ARG A 1 178 ? -7.729 1.787 22.693 1.00 97.81 178 ARG A CA 1
ATOM 1358 C C . ARG A 1 178 ? -6.851 2.866 22.062 1.00 97.81 178 ARG A C 1
ATOM 1360 O O . ARG A 1 178 ? -7.071 3.229 20.910 1.00 97.81 178 ARG A O 1
ATOM 1367 N N . ASP A 1 179 ? -5.805 3.307 22.757 1.00 98.12 179 ASP A N 1
ATOM 1368 C CA . ASP A 1 179 ? -4.937 4.391 22.277 1.00 98.12 179 ASP A CA 1
ATOM 1369 C C . ASP A 1 179 ? -4.103 3.966 21.063 1.00 98.12 179 ASP A C 1
ATOM 1371 O O . ASP A 1 179 ? -3.925 4.741 20.123 1.00 98.12 179 ASP A O 1
ATOM 1375 N N . ARG A 1 180 ? -3.668 2.698 21.009 1.00 98.00 180 ARG A N 1
ATOM 1376 C CA . ARG A 1 180 ? -3.056 2.123 19.798 1.00 98.00 180 ARG A CA 1
ATOM 1377 C C . ARG A 1 180 ? -4.001 2.203 18.603 1.00 98.00 180 ARG A C 1
ATOM 1379 O O . ARG A 1 180 ? -3.559 2.506 17.494 1.00 98.00 180 ARG A O 1
ATOM 1386 N N . SER A 1 181 ? -5.290 1.950 18.821 1.00 98.25 181 SER A N 1
ATOM 1387 C CA . SER A 1 181 ? -6.294 2.035 17.759 1.00 98.25 181 SER A CA 1
ATOM 1388 C C . SER A 1 181 ? -6.492 3.473 17.295 1.00 98.25 181 SER A C 1
ATOM 1390 O O . SER A 1 181 ? -6.465 3.698 16.090 1.00 98.25 181 SER A O 1
ATOM 1392 N N . LEU A 1 182 ? -6.578 4.445 18.212 1.00 98.19 182 LEU A N 1
ATOM 1393 C CA . LEU A 1 182 ? -6.666 5.871 17.867 1.00 98.19 182 LEU A CA 1
ATOM 1394 C C . LEU A 1 182 ? -5.505 6.308 16.962 1.00 98.19 182 LEU A C 1
ATOM 1396 O O . LEU A 1 182 ? -5.726 6.878 15.896 1.00 98.19 182 LEU A O 1
ATOM 1400 N N . ILE A 1 183 ? -4.268 5.978 17.343 1.00 97.69 183 ILE A N 1
ATOM 1401 C CA . ILE A 1 183 ? -3.073 6.326 16.558 1.00 97.69 183 ILE A CA 1
ATOM 1402 C C . ILE A 1 183 ? -3.119 5.657 15.179 1.00 97.69 183 ILE A C 1
ATOM 1404 O O . ILE A 1 183 ? -2.842 6.294 14.164 1.00 97.69 183 ILE A O 1
ATOM 1408 N N . THR A 1 184 ? -3.498 4.379 15.122 1.00 97.75 184 THR A N 1
ATOM 1409 C CA . THR A 1 184 ? -3.526 3.627 13.859 1.00 97.75 184 THR A CA 1
ATOM 1410 C C . THR A 1 184 ? -4.610 4.142 12.904 1.00 97.75 184 THR A C 1
ATOM 1412 O O . THR A 1 184 ? -4.356 4.308 11.710 1.00 97.75 184 THR A O 1
ATOM 1415 N N . ILE A 1 185 ? -5.805 4.448 13.416 1.00 98.31 185 ILE A N 1
ATOM 1416 C CA . ILE A 1 185 ? -6.897 5.070 12.651 1.00 98.31 185 ILE A CA 1
ATOM 1417 C C . ILE A 1 185 ? -6.449 6.433 12.129 1.00 98.31 185 ILE A C 1
ATOM 1419 O O . ILE A 1 185 ? -6.625 6.725 10.948 1.00 98.31 185 ILE A O 1
ATOM 1423 N N . ALA A 1 186 ? -5.798 7.238 12.972 1.00 97.50 186 ALA A N 1
ATOM 1424 C CA . ALA A 1 186 ? -5.338 8.555 12.564 1.00 97.50 186 ALA A CA 1
ATOM 1425 C C . ALA A 1 186 ? -4.328 8.491 11.410 1.00 97.50 186 ALA A C 1
ATOM 1427 O O . ALA A 1 186 ? -4.440 9.241 10.440 1.00 97.50 186 ALA A O 1
ATOM 1428 N N . MET A 1 187 ? -3.374 7.558 11.482 1.00 96.56 187 MET A N 1
ATOM 1429 C CA . MET A 1 187 ? -2.383 7.344 10.424 1.00 96.56 187 MET A CA 1
ATOM 1430 C C . MET A 1 187 ? -3.008 6.825 9.132 1.00 96.56 187 MET A C 1
ATOM 1432 O O . MET A 1 187 ? -2.710 7.352 8.062 1.00 96.56 187 MET A O 1
ATOM 1436 N N . THR A 1 188 ? -3.903 5.841 9.215 1.00 96.62 188 THR A N 1
ATOM 1437 C CA . THR A 1 188 ? -4.555 5.273 8.022 1.00 96.62 188 THR A CA 1
ATOM 1438 C C . THR A 1 188 ? -5.494 6.272 7.342 1.00 96.62 188 THR A C 1
ATOM 1440 O O . THR A 1 188 ? -5.504 6.342 6.113 1.00 96.62 188 THR A O 1
ATOM 1443 N N . GLN A 1 189 ? -6.209 7.116 8.098 1.00 96.19 189 GLN A N 1
ATOM 1444 C CA . GLN A 1 189 ? -6.976 8.231 7.536 1.00 96.19 189 GLN A CA 1
ATOM 1445 C C . GLN A 1 189 ? -6.054 9.247 6.856 1.00 96.19 189 GLN A C 1
ATOM 1447 O O . GLN A 1 189 ? -6.245 9.565 5.679 1.00 96.19 189 GLN A O 1
ATOM 1452 N N . ALA A 1 190 ? -5.047 9.753 7.574 1.00 95.00 190 ALA A N 1
ATOM 1453 C CA . ALA A 1 190 ? -4.163 10.797 7.060 1.00 95.00 190 ALA A CA 1
ATOM 1454 C C . ALA A 1 190 ? -3.408 10.357 5.794 1.00 95.00 190 ALA A C 1
ATOM 1456 O O . ALA A 1 190 ? -3.175 11.172 4.905 1.00 95.00 190 ALA A O 1
ATOM 1457 N N . ALA A 1 191 ? -3.074 9.068 5.692 1.00 91.94 191 ALA A N 1
ATOM 1458 C CA . ALA A 1 191 ? -2.398 8.474 4.543 1.00 91.94 191 ALA A CA 1
ATOM 1459 C C . ALA A 1 191 ? -3.344 8.009 3.416 1.00 91.94 191 ALA A C 1
ATOM 1461 O O . ALA A 1 191 ? -2.870 7.428 2.444 1.00 91.94 191 ALA A O 1
ATOM 1462 N N . TYR A 1 192 ? -4.660 8.239 3.524 1.00 90.94 192 TYR A N 1
ATOM 1463 C CA . TYR A 1 192 ? -5.665 7.797 2.542 1.00 90.94 192 TYR A CA 1
ATOM 1464 C C . TYR A 1 192 ? -5.690 6.266 2.321 1.00 90.94 192 TYR A C 1
ATOM 1466 O O . TYR A 1 192 ? -5.992 5.775 1.237 1.00 90.94 192 TYR A O 1
ATOM 1474 N N . GLN A 1 193 ? -5.382 5.483 3.356 1.00 93.88 193 GLN A N 1
ATOM 1475 C CA . GLN A 1 193 ? -5.297 4.019 3.293 1.00 93.88 193 GLN A CA 1
ATOM 1476 C C . GLN A 1 193 ? -6.655 3.384 3.607 1.00 93.88 193 GLN A C 1
ATOM 1478 O O . GLN A 1 193 ? -6.839 2.764 4.656 1.00 93.88 193 GLN A O 1
ATOM 1483 N N . THR A 1 194 ? -7.629 3.581 2.720 1.00 90.19 194 THR A N 1
ATOM 1484 C CA . THR A 1 194 ? -9.062 3.309 2.946 1.00 90.19 194 THR A CA 1
ATOM 1485 C C . THR A 1 194 ? -9.370 1.898 3.441 1.00 90.19 194 THR A C 1
ATOM 1487 O O . THR A 1 194 ? -10.141 1.740 4.390 1.00 90.19 194 THR A O 1
ATOM 1490 N N . ASP A 1 195 ? -8.733 0.873 2.872 1.00 92.69 195 ASP A N 1
ATOM 1491 C CA . ASP A 1 195 ? -9.007 -0.516 3.259 1.00 92.69 195 ASP A CA 1
ATOM 1492 C C . ASP A 1 195 ? -8.540 -0.799 4.686 1.00 92.69 195 ASP A C 1
ATOM 1494 O O . ASP A 1 195 ? -9.192 -1.522 5.441 1.00 92.69 195 ASP A O 1
ATOM 1498 N N . GLN A 1 196 ? -7.411 -0.203 5.074 1.00 95.56 196 GLN A N 1
ATOM 1499 C CA . GLN A 1 196 ? -6.886 -0.337 6.428 1.00 95.56 196 GLN A CA 1
ATOM 1500 C C . GLN A 1 196 ? -7.634 0.549 7.412 1.00 95.56 196 GLN A C 1
ATOM 1502 O O . GLN A 1 196 ? -7.885 0.112 8.534 1.00 95.56 196 GLN A O 1
ATOM 1507 N N . LEU A 1 197 ? -8.053 1.745 6.992 1.00 97.38 197 LEU A N 1
ATOM 1508 C CA . LEU A 1 197 ? -8.905 2.606 7.799 1.00 97.38 197 LEU A CA 1
ATOM 1509 C C . LEU A 1 197 ? -10.177 1.853 8.198 1.00 97.38 197 LEU A C 1
ATOM 1511 O O . LEU A 1 197 ? -10.464 1.763 9.387 1.00 97.38 197 LEU A O 1
ATOM 1515 N N . ARG A 1 198 ? -10.873 1.205 7.253 1.00 97.25 198 ARG A N 1
ATOM 1516 C CA . ARG A 1 198 ? -12.056 0.379 7.558 1.00 97.25 198 ARG A CA 1
ATOM 1517 C C . ARG A 1 198 ? -11.766 -0.687 8.619 1.00 97.25 198 ARG A C 1
ATOM 1519 O O . ARG A 1 198 ? -12.504 -0.795 9.598 1.00 97.25 198 ARG A O 1
ATOM 1526 N N . VAL A 1 199 ? -10.694 -1.465 8.445 1.00 96.19 199 VAL A N 1
ATOM 1527 C CA . VAL A 1 199 ? -10.302 -2.519 9.402 1.00 96.19 199 VAL A CA 1
ATOM 1528 C C . VAL A 1 199 ? -10.063 -1.931 10.795 1.00 96.19 199 VAL A C 1
ATOM 1530 O O . VAL A 1 199 ? -10.525 -2.479 11.800 1.00 96.19 199 VAL A O 1
ATOM 1533 N N . HIS A 1 200 ? -9.351 -0.810 10.867 1.00 98.12 200 HIS A N 1
ATOM 1534 C CA . HIS A 1 200 ? -8.969 -0.205 12.134 1.00 98.12 200 HIS A CA 1
ATOM 1535 C C . HIS A 1 200 ? -10.094 0.586 12.802 1.00 98.12 200 HIS A C 1
ATOM 1537 O O . HIS A 1 200 ? -10.109 0.620 14.028 1.00 98.12 200 HIS A O 1
ATOM 1543 N N . LEU A 1 201 ? -11.074 1.111 12.061 1.00 98.38 201 LEU A N 1
ATOM 1544 C CA . LEU A 1 201 ? -12.317 1.646 12.628 1.00 98.38 201 LEU A CA 1
ATOM 1545 C C . LEU A 1 201 ? -13.081 0.552 13.388 1.00 98.38 201 LEU A C 1
ATOM 1547 O O . LEU A 1 201 ? -13.436 0.741 14.550 1.00 98.38 201 LEU A O 1
ATOM 1551 N N . GLY A 1 202 ? -13.244 -0.628 12.778 1.00 97.88 202 GLY A N 1
ATOM 1552 C CA . GLY A 1 202 ? -13.856 -1.786 13.438 1.00 97.88 202 GLY A CA 1
ATOM 1553 C C . GLY A 1 202 ? -13.101 -2.204 14.705 1.00 97.88 202 GLY A C 1
ATOM 1554 O O . GLY A 1 202 ? -13.696 -2.325 15.774 1.00 97.88 202 GLY A O 1
ATOM 1555 N N . ARG A 1 203 ? -11.773 -2.333 14.613 1.00 97.50 203 ARG A N 1
ATOM 1556 C CA . ARG A 1 203 ? -10.923 -2.687 15.763 1.00 97.50 203 ARG A CA 1
ATOM 1557 C C . ARG A 1 203 ? -10.904 -1.606 16.851 1.00 97.50 203 ARG A C 1
ATOM 1559 O O . ARG A 1 203 ? -10.777 -1.935 18.025 1.00 97.50 203 ARG A O 1
ATOM 1566 N N . GLY A 1 204 ? -11.012 -0.332 16.480 1.00 98.31 204 GLY A N 1
ATOM 1567 C CA . GLY A 1 204 ? -11.105 0.785 17.418 1.00 98.31 204 GLY A CA 1
ATOM 1568 C C . GLY A 1 204 ? -12.363 0.703 18.268 1.00 98.31 204 GLY A C 1
ATOM 1569 O O . GLY A 1 204 ? -12.267 0.788 19.490 1.00 98.31 204 GLY A O 1
ATOM 1570 N N . LEU A 1 205 ? -13.507 0.437 17.635 1.00 98.50 205 LEU A N 1
ATOM 1571 C CA . LEU A 1 205 ? -14.773 0.187 18.328 1.00 98.50 205 LEU A CA 1
ATOM 1572 C C . LEU A 1 205 ? -14.663 -1.013 19.286 1.00 98.50 205 LEU A C 1
ATOM 1574 O O . LEU A 1 205 ? -15.083 -0.917 20.435 1.00 98.50 205 LEU A O 1
ATOM 1578 N N . ASP A 1 206 ? -14.031 -2.113 18.860 1.00 98.31 206 ASP A N 1
ATOM 1579 C CA . ASP A 1 206 ? -13.823 -3.296 19.718 1.00 98.31 206 ASP A CA 1
ATOM 1580 C C . ASP A 1 206 ? -12.919 -2.999 20.926 1.00 98.31 206 ASP A C 1
ATOM 1582 O O . ASP A 1 206 ? -13.087 -3.580 21.997 1.00 98.31 206 ASP A O 1
ATOM 1586 N N . ASN A 1 207 ? -11.977 -2.068 20.768 1.00 98.31 207 ASN A N 1
ATOM 1587 C CA . ASN A 1 207 ? -11.082 -1.607 21.826 1.00 98.31 207 ASN A CA 1
ATOM 1588 C C . ASN A 1 207 ? -11.656 -0.435 22.647 1.00 98.31 207 ASN A C 1
ATOM 1590 O O . ASN A 1 207 ? -10.949 0.105 23.499 1.00 98.31 207 ASN A O 1
ATOM 1594 N N . GLY A 1 208 ? -12.912 -0.040 22.416 1.00 97.75 208 GLY A N 1
ATOM 1595 C CA . GLY A 1 208 ? -13.620 0.957 23.222 1.00 97.75 208 GLY A CA 1
ATOM 1596 C C . GLY A 1 208 ? -13.433 2.416 22.795 1.00 97.75 208 GLY A C 1
ATOM 1597 O O . GLY A 1 208 ? -13.635 3.309 23.616 1.00 97.75 208 GLY A O 1
ATOM 1598 N N . VAL A 1 209 ? -13.036 2.687 21.549 1.00 98.50 209 VAL A N 1
ATOM 1599 C CA . VAL A 1 209 ? -13.172 4.032 20.961 1.00 98.50 209 VAL A CA 1
ATOM 1600 C C . VAL A 1 209 ? -14.640 4.257 20.600 1.00 98.50 209 VAL A C 1
ATOM 1602 O O . VAL A 1 209 ? -15.238 3.388 19.963 1.00 98.50 209 VAL A O 1
ATOM 1605 N N . THR A 1 210 ? -15.241 5.382 20.995 1.00 98.06 210 THR A N 1
ATOM 1606 C CA . THR A 1 210 ? -16.676 5.612 20.738 1.00 98.06 210 THR A CA 1
ATOM 1607 C C . THR A 1 210 ? -16.945 6.147 19.323 1.00 98.06 210 THR A C 1
ATOM 1609 O O . THR A 1 210 ? -16.050 6.726 18.702 1.00 98.06 210 THR A O 1
ATOM 1612 N N . PRO A 1 211 ? -18.174 5.995 18.787 1.00 98.25 211 PRO A N 1
ATOM 1613 C CA . PRO A 1 211 ? -18.564 6.604 17.512 1.00 98.25 211 PRO A CA 1
ATOM 1614 C C . PRO A 1 211 ? -18.353 8.123 17.467 1.00 98.25 211 PRO A C 1
ATOM 1616 O O . PRO A 1 211 ? -17.924 8.650 16.443 1.00 98.25 211 PRO A O 1
ATOM 1619 N N . GLU A 1 212 ? -18.611 8.823 18.572 1.00 97.88 212 GLU A N 1
ATOM 1620 C CA . GLU A 1 212 ? -18.408 10.269 18.703 1.00 97.88 212 GLU A CA 1
ATOM 1621 C C . GLU A 1 212 ? -16.923 10.623 18.617 1.00 97.88 212 GLU A C 1
ATOM 1623 O O . GLU A 1 212 ? -16.549 11.540 17.891 1.00 97.88 212 GLU A O 1
ATOM 1628 N N . GLU A 1 213 ? -16.058 9.858 19.288 1.00 98.06 213 GLU A N 1
ATOM 1629 C CA . GLU A 1 213 ? -14.609 10.055 19.208 1.00 98.06 213 GLU A CA 1
ATOM 1630 C C . GLU A 1 213 ? -14.083 9.806 17.795 1.00 98.06 213 GLU A C 1
ATOM 1632 O O . GLU A 1 213 ? -13.280 10.590 17.293 1.00 98.06 213 GLU A O 1
ATOM 1637 N N . LEU A 1 214 ? -14.565 8.758 17.120 1.00 98.19 214 LEU A N 1
ATOM 1638 C CA . LEU A 1 214 ? -14.218 8.504 15.722 1.00 98.19 214 LEU A CA 1
ATOM 1639 C C . LEU A 1 214 ? -14.695 9.638 14.809 1.00 98.19 214 LEU A C 1
ATOM 1641 O O . LEU A 1 214 ? -13.950 10.040 13.918 1.00 98.19 214 LEU A O 1
ATOM 1645 N N . SER A 1 215 ? -15.894 10.177 15.039 1.00 97.69 215 SER A N 1
ATOM 1646 C CA . SER A 1 215 ? -16.431 11.318 14.287 1.00 97.69 215 SER A CA 1
ATOM 1647 C C . SER A 1 215 ? -15.551 12.561 14.435 1.00 97.69 215 SER A C 1
ATOM 1649 O O . SER A 1 215 ? -15.117 13.144 13.437 1.00 97.69 215 SER A O 1
ATOM 1651 N N . GLU A 1 216 ? -15.202 12.916 15.674 1.00 97.81 216 GLU A N 1
ATOM 1652 C CA . GLU A 1 216 ? -14.314 14.043 15.975 1.00 97.81 216 GLU A CA 1
ATOM 1653 C C . GLU A 1 216 ? -12.913 13.834 15.397 1.00 97.81 216 GLU A C 1
ATOM 1655 O O . GLU A 1 216 ? -12.317 14.766 14.856 1.00 97.81 216 GLU A O 1
ATOM 1660 N N . MET A 1 217 ? -12.387 12.606 15.422 1.00 96.69 217 MET A N 1
ATOM 1661 C CA . MET A 1 217 ? -11.127 12.285 14.752 1.00 96.69 217 MET A CA 1
ATOM 1662 C C . MET A 1 217 ? -11.204 12.531 13.247 1.00 96.69 217 MET A C 1
ATOM 1664 O O . MET A 1 217 ? -10.293 13.165 12.705 1.00 96.69 217 MET A O 1
ATOM 1668 N N . MET A 1 218 ? -12.277 12.075 12.582 1.00 96.81 218 MET A N 1
ATOM 1669 C CA . MET A 1 218 ? -12.457 12.315 11.149 1.00 96.81 218 MET A CA 1
ATOM 1670 C C . MET A 1 218 ? -12.391 13.818 10.880 1.00 96.81 218 MET A C 1
ATOM 1672 O O . MET A 1 218 ? -11.570 14.250 10.067 1.00 96.81 218 MET A O 1
ATOM 1676 N N . ALA A 1 219 ? -13.169 14.619 11.615 1.00 95.94 219 ALA A N 1
ATOM 1677 C CA . ALA A 1 219 ? -13.205 16.073 11.482 1.00 95.94 219 ALA A CA 1
ATOM 1678 C C . ALA A 1 219 ? -11.843 16.732 11.762 1.00 95.94 219 ALA A C 1
ATOM 1680 O O . ALA A 1 219 ? -11.365 17.532 10.956 1.00 95.94 219 ALA A O 1
ATOM 1681 N N . HIS A 1 220 ? -11.174 16.367 12.855 1.00 97.50 220 HIS A N 1
ATOM 1682 C CA . HIS A 1 220 ? -9.898 16.956 13.250 1.00 97.50 220 HIS A CA 1
ATOM 1683 C C . HIS A 1 220 ? -8.808 16.680 12.214 1.00 97.50 220 HIS A C 1
ATOM 1685 O O . HIS A 1 220 ? -8.172 17.601 11.706 1.00 97.50 220 HIS A O 1
ATOM 1691 N N . ILE A 1 221 ? -8.621 15.416 11.837 1.00 96.19 221 ILE A N 1
ATOM 1692 C CA . ILE A 1 221 ? -7.569 14.999 10.903 1.00 96.19 221 ILE A CA 1
ATOM 1693 C C . ILE A 1 221 ? -7.820 15.562 9.502 1.00 96.19 221 ILE A C 1
ATOM 1695 O O . ILE A 1 221 ? -6.861 15.847 8.781 1.00 96.19 221 ILE A O 1
ATOM 1699 N N . THR A 1 222 ? -9.080 15.808 9.129 1.00 94.44 222 THR A N 1
ATOM 1700 C CA . THR A 1 222 ? -9.439 16.501 7.880 1.00 94.44 222 THR A CA 1
ATOM 1701 C C . THR A 1 222 ? -8.729 17.845 7.746 1.00 94.44 222 THR A C 1
ATOM 1703 O O . THR A 1 222 ? -8.247 18.186 6.665 1.00 94.44 222 THR A O 1
ATOM 1706 N N . LEU A 1 223 ? -8.621 18.603 8.839 1.00 94.88 223 LEU A N 1
ATOM 1707 C CA . LEU A 1 223 ? -7.996 19.927 8.824 1.00 94.88 223 LEU A CA 1
ATOM 1708 C C . LEU A 1 223 ? -6.484 19.861 8.561 1.00 94.88 223 LEU A C 1
ATOM 1710 O O . LEU A 1 223 ? -5.924 20.806 8.010 1.00 94.88 223 LEU A O 1
ATOM 1714 N N . TYR A 1 224 ? -5.833 18.745 8.899 1.00 94.19 224 TYR A N 1
ATOM 1715 C CA . TYR A 1 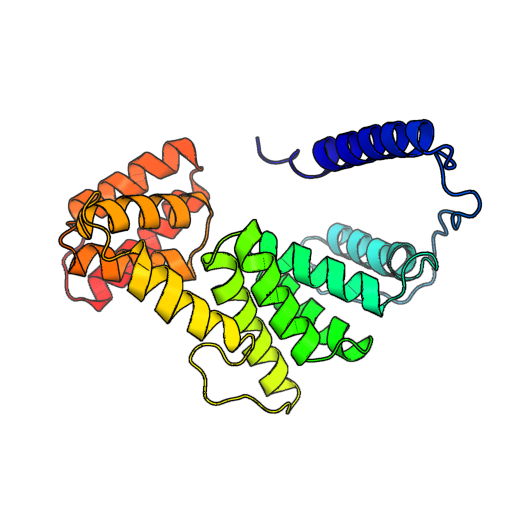224 ? -4.381 18.572 8.764 1.00 94.19 224 TYR A CA 1
ATOM 1716 C C . TYR A 1 224 ? -3.966 17.757 7.535 1.00 94.19 224 TYR A C 1
ATOM 1718 O O . TYR A 1 224 ? -2.898 17.993 6.976 1.00 94.19 224 TYR A O 1
ATOM 1726 N N . SER A 1 225 ? -4.801 16.814 7.098 1.00 92.00 225 SER A N 1
ATOM 1727 C CA . SER A 1 225 ? -4.531 15.918 5.960 1.00 92.00 225 SER A CA 1
ATOM 1728 C C . SER A 1 225 ? -5.331 16.266 4.698 1.00 92.00 225 SER A C 1
ATOM 1730 O O . SER A 1 225 ? -5.064 15.738 3.620 1.00 92.00 225 SER A O 1
ATOM 1732 N N . GLY A 1 226 ? -6.271 17.208 4.804 1.00 88.81 226 GLY A N 1
ATOM 1733 C CA . GLY A 1 226 ? -7.084 17.712 3.706 1.00 88.81 226 GLY A CA 1
ATOM 1734 C C . GLY A 1 226 ? -8.494 17.118 3.651 1.00 88.81 226 GLY A C 1
ATOM 1735 O O . GLY A 1 226 ? -8.750 15.969 4.014 1.00 88.81 226 GLY A O 1
ATOM 1736 N N . PHE A 1 227 ? -9.415 17.918 3.106 1.00 92.12 227 PHE A N 1
ATOM 1737 C CA . PHE A 1 227 ? -10.832 17.579 2.936 1.00 92.12 227 PHE A CA 1
ATOM 1738 C C . PHE A 1 227 ? -11.110 16.237 2.238 1.00 92.12 227 PHE A C 1
ATOM 1740 O O . PHE A 1 227 ? -11.999 15.527 2.703 1.00 92.12 227 PHE A O 1
ATOM 1747 N N . PRO A 1 228 ? -10.379 15.829 1.180 1.00 90.88 228 PRO A N 1
ATOM 1748 C CA . PRO A 1 228 ? -10.633 14.542 0.531 1.00 90.88 228 PRO A CA 1
ATOM 1749 C C . PRO A 1 228 ? -10.460 13.330 1.457 1.00 90.88 228 PRO A C 1
ATOM 1751 O O . PRO A 1 228 ? -11.281 12.415 1.400 1.00 90.88 228 PRO A O 1
ATOM 1754 N N . SER A 1 229 ? -9.428 13.326 2.311 1.00 91.38 229 SER A N 1
ATOM 1755 C CA . SER A 1 229 ? -9.213 12.264 3.307 1.00 91.38 229 SER A CA 1
ATOM 1756 C C . SER A 1 229 ? -10.358 12.237 4.318 1.00 91.38 229 SER A C 1
ATOM 1758 O O . SER A 1 229 ? -10.943 11.184 4.558 1.00 91.38 229 SER A O 1
ATOM 1760 N N . GLY A 1 230 ? -10.742 13.411 4.822 1.00 92.62 230 GLY A N 1
ATOM 1761 C CA . GLY A 1 230 ? -11.877 13.584 5.724 1.00 92.62 230 GLY A CA 1
ATOM 1762 C C . GLY A 1 230 ? -13.192 13.041 5.195 1.00 92.62 230 GLY A C 1
ATOM 1763 O O . GLY A 1 230 ? -13.815 12.191 5.818 1.00 92.62 230 GLY A O 1
ATOM 1764 N N . VAL A 1 231 ? -13.598 13.498 4.008 1.00 93.81 231 VAL A N 1
ATOM 1765 C CA . VAL A 1 231 ? -14.860 13.087 3.375 1.00 93.81 231 VAL A CA 1
ATOM 1766 C C . VAL A 1 231 ? -14.896 11.578 3.139 1.00 93.81 231 VAL A C 1
ATOM 1768 O O . VAL A 1 231 ? -15.933 10.954 3.358 1.00 93.81 231 VAL A O 1
ATOM 1771 N N . ASN A 1 232 ? -13.786 10.982 2.697 1.00 93.12 232 ASN A N 1
ATOM 1772 C CA . ASN A 1 232 ? -13.703 9.535 2.518 1.00 93.12 232 ASN A CA 1
ATOM 1773 C C . ASN A 1 232 ? -13.782 8.807 3.873 1.00 93.12 232 ASN A C 1
ATOM 1775 O O . ASN A 1 232 ? -14.635 7.940 4.054 1.00 93.12 232 ASN A O 1
ATOM 1779 N N . GLY A 1 233 ? -12.978 9.229 4.853 1.00 95.44 233 GLY A N 1
ATOM 1780 C CA . GLY A 1 233 ? -12.974 8.660 6.200 1.00 95.44 233 GLY A CA 1
ATOM 1781 C C . GLY A 1 233 ? -14.344 8.712 6.878 1.00 95.44 233 GLY A C 1
ATOM 1782 O O . GLY A 1 233 ? -14.793 7.704 7.414 1.00 95.44 233 GLY A O 1
ATOM 1783 N N . SER A 1 234 ? -15.063 9.833 6.777 1.00 96.12 234 SER A N 1
ATOM 1784 C CA . SER A 1 234 ? -16.423 9.973 7.312 1.00 96.12 234 SER A CA 1
ATOM 1785 C C . SER A 1 234 ? -17.431 9.039 6.640 1.00 96.12 234 SER A C 1
ATOM 1787 O O . SER A 1 234 ? -18.299 8.499 7.323 1.00 96.12 234 SER A O 1
ATOM 1789 N N . ARG A 1 235 ? -17.325 8.811 5.322 1.00 96.56 235 ARG A N 1
ATOM 1790 C CA . ARG A 1 235 ? -18.177 7.834 4.619 1.00 96.56 235 ARG A CA 1
ATOM 1791 C C . ARG A 1 235 ? -17.894 6.413 5.096 1.00 96.56 235 ARG A C 1
ATOM 1793 O O . ARG A 1 235 ? -18.829 5.706 5.452 1.00 96.56 235 ARG A O 1
ATOM 1800 N N . LEU A 1 236 ? -16.618 6.036 5.187 1.00 97.25 236 LEU A N 1
ATOM 1801 C CA . LEU A 1 236 ? -16.213 4.725 5.698 1.00 97.25 236 LEU A CA 1
ATOM 1802 C C . LEU A 1 236 ? -16.640 4.514 7.154 1.00 97.25 236 LEU A C 1
ATOM 1804 O O . LEU A 1 236 ? -17.101 3.429 7.497 1.00 97.25 236 LEU A O 1
ATOM 1808 N N . LEU A 1 237 ? -16.532 5.538 8.005 1.00 98.19 237 LEU A N 1
ATOM 1809 C CA . LEU A 1 237 ? -17.036 5.483 9.376 1.00 98.19 237 LEU A CA 1
ATOM 1810 C C . LEU A 1 237 ? -18.544 5.228 9.397 1.00 98.19 237 LEU A C 1
ATOM 1812 O O . LEU A 1 237 ? -18.988 4.329 10.106 1.00 98.19 237 LEU A O 1
ATOM 1816 N N . ALA A 1 238 ? -19.321 5.970 8.606 1.00 97.94 238 ALA A N 1
ATOM 1817 C CA . ALA A 1 238 ? -20.765 5.771 8.531 1.00 97.94 238 ALA A CA 1
ATOM 1818 C C . ALA A 1 238 ? -21.119 4.345 8.080 1.00 97.94 238 ALA A C 1
ATOM 1820 O O . ALA A 1 238 ? -21.959 3.701 8.702 1.00 97.94 238 ALA A O 1
ATOM 1821 N N . GLU A 1 239 ? -20.444 3.829 7.052 1.00 98.06 239 GLU A N 1
ATOM 1822 C CA . GLU A 1 239 ? -20.625 2.454 6.576 1.00 98.06 239 GLU A CA 1
ATOM 1823 C C . GLU A 1 239 ? -20.331 1.429 7.681 1.00 98.06 239 GLU A C 1
ATOM 1825 O O . GLU A 1 239 ? -21.179 0.588 7.969 1.00 98.06 239 GLU A O 1
ATOM 1830 N N . VAL A 1 240 ? -19.193 1.546 8.376 1.00 98.31 240 VAL A N 1
ATOM 1831 C CA . VAL A 1 240 ? -18.816 0.635 9.473 1.00 98.31 240 VAL A CA 1
ATOM 1832 C C . VAL A 1 240 ? -19.810 0.691 10.639 1.00 98.31 240 VAL A C 1
ATOM 1834 O O . VAL A 1 240 ? -20.140 -0.348 11.212 1.00 98.31 240 VAL A O 1
ATOM 1837 N N . LEU A 1 241 ? -20.296 1.877 11.017 1.00 98.44 241 LEU A N 1
ATOM 1838 C CA . LEU A 1 241 ? -21.283 2.015 12.094 1.00 98.44 241 LEU A CA 1
ATOM 1839 C C . LEU A 1 241 ? -22.616 1.365 11.713 1.00 98.44 241 LEU A C 1
ATOM 1841 O O . LEU A 1 241 ? -23.163 0.589 12.499 1.00 98.44 241 LEU A O 1
ATOM 1845 N N . LEU A 1 242 ? -23.097 1.611 10.492 1.00 98.00 242 LEU A N 1
ATOM 1846 C CA . LEU A 1 242 ? -24.334 1.024 9.976 1.00 98.00 242 LEU A CA 1
ATOM 1847 C C . LEU A 1 242 ? -24.237 -0.502 9.858 1.00 98.00 242 LEU A C 1
ATOM 1849 O O . LEU A 1 242 ? -25.149 -1.200 10.299 1.00 98.00 242 LEU A O 1
ATOM 1853 N N . GLU A 1 243 ? -23.122 -1.028 9.342 1.00 97.94 243 GLU A N 1
ATOM 1854 C CA . GLU A 1 243 ? -22.834 -2.471 9.278 1.00 97.94 243 GLU A CA 1
ATOM 1855 C C . GLU A 1 243 ? -22.882 -3.131 10.666 1.00 97.94 243 GLU A C 1
ATOM 1857 O O . GLU A 1 243 ? -23.267 -4.293 10.795 1.00 97.94 243 GLU A O 1
ATOM 1862 N N . ARG A 1 244 ? -22.530 -2.385 11.719 1.00 97.62 244 ARG A N 1
ATOM 1863 C CA . ARG A 1 244 ? -22.551 -2.848 13.114 1.00 97.62 244 ARG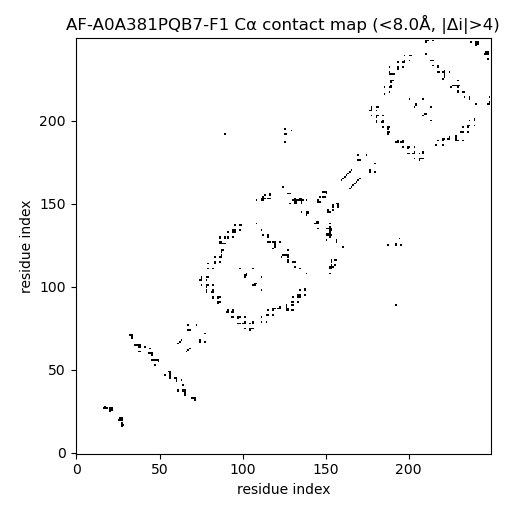 A CA 1
ATOM 1864 C C . ARG A 1 244 ? -23.849 -2.536 13.862 1.00 97.62 244 ARG A C 1
ATOM 1866 O O . ARG A 1 244 ? -23.938 -2.846 15.049 1.00 97.62 244 ARG A O 1
ATOM 1873 N N . GLY A 1 245 ? -24.841 -1.930 13.208 1.00 97.69 245 GLY A N 1
ATOM 1874 C CA . GLY A 1 245 ? -26.096 -1.518 13.844 1.00 97.69 245 GLY A CA 1
ATOM 1875 C C . GLY A 1 245 ? -25.927 -0.417 14.898 1.00 97.69 245 GLY A C 1
ATOM 1876 O O . GLY A 1 245 ? -26.753 -0.301 15.802 1.00 97.69 245 GLY A O 1
ATOM 1877 N N . ILE A 1 246 ? -24.854 0.371 14.809 1.00 97.75 246 ILE A N 1
ATOM 1878 C CA . ILE A 1 246 ? -24.573 1.492 15.706 1.00 97.75 246 ILE A CA 1
ATOM 1879 C C . ILE A 1 246 ? -25.168 2.768 15.085 1.00 97.75 246 ILE A C 1
ATOM 1881 O O . ILE A 1 246 ? -24.927 3.027 13.902 1.00 97.75 246 ILE A O 1
ATOM 1885 N N . PRO A 1 247 ? -25.943 3.576 15.836 1.00 96.38 247 PRO A N 1
ATOM 1886 C CA . PRO A 1 247 ? -26.459 4.847 15.335 1.00 96.38 247 PRO A CA 1
ATOM 1887 C C . PRO A 1 247 ? -25.339 5.786 14.882 1.00 96.38 247 PRO A C 1
ATOM 1889 O O . PRO A 1 247 ? -24.258 5.811 15.471 1.00 96.38 247 PRO A O 1
ATOM 1892 N N . LEU A 1 248 ? -25.614 6.584 13.848 1.00 95.69 248 LEU A N 1
ATOM 1893 C CA . LEU A 1 248 ? -24.686 7.628 13.431 1.00 95.69 248 LEU A CA 1
ATOM 1894 C C . LEU A 1 248 ? -24.610 8.728 14.510 1.00 95.69 248 LEU A C 1
ATOM 1896 O O . LEU A 1 248 ? -25.642 9.044 15.110 1.00 95.69 248 LEU A O 1
ATOM 1900 N N . PRO A 1 249 ? -23.425 9.317 14.749 1.00 89.50 249 PRO A N 1
ATOM 1901 C CA . PRO A 1 249 ? -23.269 10.467 15.636 1.00 89.50 249 PRO A CA 1
ATOM 1902 C C . PRO A 1 249 ? -24.108 11.656 15.144 1.00 89.50 249 PRO A C 1
ATOM 1904 O O . PRO A 1 249 ? -24.287 11.820 13.934 1.00 89.50 249 PRO A O 1
ATOM 1907 N N . ASN A 1 250 ? -24.620 12.459 16.083 1.00 76.38 250 ASN A N 1
ATOM 1908 C CA . ASN A 1 250 ? -25.403 13.668 15.785 1.00 76.38 250 ASN A CA 1
ATOM 1909 C C . ASN A 1 250 ? -24.549 14.803 15.214 1.00 76.38 250 ASN A C 1
ATOM 1911 O O . ASN A 1 250 ? -23.378 14.921 15.638 1.00 76.38 250 ASN A O 1
#

InterPro domains:
  IPR003779 Alkyl hydroperoxide reductase AhpD/CMD-like [PF02627] (60-136)
  IPR003779 Alkyl hydro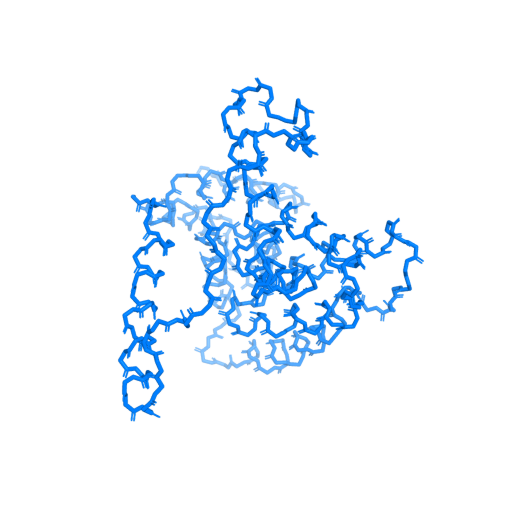peroxide reductase AhpD/CMD-like [PF02627] (159-235)
  IPR029032 AhpD-like [G3DSA:1.20.1290.10] (1-44)
  IPR029032 AhpD-like [G3DSA:1.20.1290.10] (53-152)
  IPR029032 AhpD-like [G3DSA:1.20.1290.10] (153-245)
  IPR029032 AhpD-like [SSF69118] (2-36)
  IPR029032 AhpD-like [SSF69118] (43-147)
  IPR029032 AhpD-like [SSF69118] (154-249)
  IPR052512 4-carboxymuconolactone decarboxylase/NDH-1 regulator [PTHR33570] (62-142)

Radius of gyration: 21.67 Å; Cα contacts (8 Å, |Δi|>4): 268; chains: 1; bounding box: 63×43×63 Å

Nearest PDB structures (foldseek):
  4g9q-assembly1_A  TM=4.722E-01  e=3.457E-08  Sinorhizobium meliloti 1021
  2af7-assembly1_F  TM=9.522E-01  e=2.557E-03  Methanothermobacter thermautotrophicus
  2af7-assembly1_A  TM=7.258E-01  e=1.021E-02  Methanothermobacter thermautotrophicus
  2qeu-assembly1_B  TM=5.666E-01  e=1.238E+00  Paraburkholderia xenovorans LB400
  8sxh-assembly1_C  TM=4.778E-01  e=5.674E+00  Pseudomonas aeruginosa

Organism: NCBI:txid408172

Foldseek 3Di:
DPPPPPPVVVVVVLVVQLVVCVVVVHDSDDPDWDDQDQPVPDDQPQPPVCVVCVVVSVVVSSCCVGVCPTPPAQQLRVLLVQLLVCLLLLVLVSNLVSLLSNVVSPQDLQNQLVSLVVSCVVRHLLSSQSSLQSNVVSCVVVVHDFDPAPRRSHRVSRVCCVPVVVVPPCVDDPDQQLVVLLVQLLVCLLSVSLVSNLVSLLSNVVSPQDLVNQLVSLVVSCVVSHVVSSVSSLVSSVVSCVVVVHDHDD

Solvent-accessible surface area (backbone atoms only — not comparable to full-atom values): 13759 Å² total; per-residue (Å²): 140,87,88,60,73,62,64,61,49,50,54,51,50,51,53,53,48,31,52,55,22,53,77,68,76,42,74,67,59,78,92,83,68,81,74,94,58,84,56,85,83,59,79,68,84,56,76,76,74,35,76,93,43,54,69,59,40,52,53,50,38,47,45,53,53,32,67,56,65,41,81,92,49,51,62,35,58,47,24,53,53,50,32,48,51,22,27,54,68,64,34,62,71,54,29,41,53,32,50,54,53,15,47,77,42,69,43,51,71,66,56,53,16,50,46,39,47,56,45,15,80,79,48,35,64,67,25,26,56,51,41,14,49,42,43,30,56,49,35,52,76,69,74,44,93,70,59,100,48,97,24,47,26,18,49,66,45,44,53,46,46,51,42,56,44,58,62,52,55,59,70,42,80,94,47,54,66,35,57,51,25,52,54,50,33,52,50,25,35,57,68,62,36,60,75,53,25,51,54,32,51,56,52,16,47,75,43,68,46,48,70,59,58,53,51,51,46,32,57,56,48,16,78,78,53,34,60,71,36,21,59,49,42,47,51,48,49,50,51,56,32,54,77,68,73,42,82,80,71,133

pLDDT: mean 90.68, std 11.77, range [27.69, 98.75]